Protein AF-A0A6J7UKN1-F1 (afdb_monomer_lite)

Organism: NCBI:txid449393

Radius of gyration: 38.33 Å; chains: 1; bounding box: 73×50×132 Å

Structure (mmCIF, N/CA/C/O backbone):
data_AF-A0A6J7UKN1-F1
#
_entry.id   AF-A0A6J7UKN1-F1
#
loop_
_atom_site.group_PDB
_atom_site.id
_atom_site.type_symbol
_atom_site.label_atom_id
_atom_site.label_alt_id
_atom_site.label_comp_id
_atom_site.label_asym_id
_atom_site.label_entity_id
_atom_site.label_seq_id
_atom_site.pdbx_PDB_ins_code
_atom_site.Cartn_x
_atom_site.Cartn_y
_atom_site.Cartn_z
_atom_site.occupancy
_atom_site.B_iso_or_equiv
_atom_site.auth_seq_id
_atom_site.auth_comp_id
_atom_site.auth_asym_id
_atom_site.auth_atom_id
_atom_site.pdbx_PDB_model_num
ATOM 1 N N . MET A 1 1 ? 3.710 18.727 -9.351 1.00 42.25 1 MET A N 1
ATOM 2 C CA . MET A 1 1 ? 4.208 17.517 -10.019 1.00 42.25 1 MET A CA 1
ATOM 3 C C . MET A 1 1 ? 4.865 16.634 -8.986 1.00 42.25 1 MET A C 1
ATOM 5 O O . MET A 1 1 ? 5.835 17.060 -8.367 1.00 42.25 1 MET A O 1
ATOM 9 N N . THR A 1 2 ? 4.272 15.479 -8.705 1.00 49.62 2 THR A N 1
ATOM 10 C CA . THR A 1 2 ? 4.854 14.482 -7.792 1.00 49.62 2 THR A CA 1
ATOM 11 C C . THR A 1 2 ? 5.897 13.648 -8.544 1.00 49.62 2 THR A C 1
ATOM 13 O O . THR A 1 2 ? 5.869 13.587 -9.771 1.00 49.62 2 THR A O 1
ATOM 16 N N . GLY A 1 3 ? 6.825 12.987 -7.841 1.00 55.44 3 GLY A N 1
ATOM 17 C CA . GLY A 1 3 ? 7.837 12.137 -8.492 1.00 55.44 3 GLY A CA 1
ATOM 18 C C . GLY A 1 3 ? 7.243 11.020 -9.366 1.00 55.44 3 GLY A C 1
ATOM 19 O O . GLY A 1 3 ? 7.866 10.611 -10.338 1.00 55.44 3 GLY A O 1
ATOM 20 N N . VAL A 1 4 ? 6.015 10.582 -9.067 1.00 61.62 4 VAL A N 1
ATOM 21 C CA . VAL A 1 4 ? 5.282 9.559 -9.829 1.00 61.62 4 VAL A CA 1
ATOM 22 C C . VAL A 1 4 ? 4.849 10.073 -11.204 1.00 61.62 4 VAL A C 1
ATOM 24 O O . VAL A 1 4 ? 4.982 9.352 -12.188 1.00 61.62 4 VAL A O 1
ATOM 27 N N . GLU A 1 5 ? 4.384 11.322 -11.300 1.00 58.34 5 GLU A N 1
ATOM 28 C CA . GLU A 1 5 ? 3.952 11.917 -12.575 1.00 58.34 5 GLU A CA 1
ATOM 29 C C . GLU A 1 5 ? 5.120 12.060 -13.559 1.00 58.34 5 GLU A C 1
ATOM 31 O O . GLU A 1 5 ? 4.959 11.773 -14.743 1.00 58.34 5 GLU A O 1
ATOM 36 N N . THR A 1 6 ? 6.304 12.431 -13.059 1.00 61.50 6 THR A N 1
ATOM 37 C CA . THR A 1 6 ? 7.528 12.543 -13.866 1.00 61.50 6 THR A CA 1
ATOM 38 C C . THR A 1 6 ? 7.997 11.179 -14.376 1.00 61.50 6 THR A C 1
ATOM 40 O O . THR A 1 6 ? 8.304 11.023 -15.555 1.00 61.50 6 THR A O 1
ATOM 43 N N . VAL A 1 7 ? 8.000 10.159 -13.511 1.00 60.84 7 VAL A N 1
ATOM 44 C CA . VAL A 1 7 ? 8.411 8.799 -13.894 1.00 60.84 7 VAL A CA 1
ATOM 45 C C . VAL A 1 7 ? 7.424 8.189 -14.897 1.00 60.84 7 VAL A C 1
ATOM 47 O O . VAL A 1 7 ? 7.840 7.578 -15.879 1.00 60.84 7 VAL A O 1
ATOM 50 N N . ALA A 1 8 ? 6.118 8.403 -14.716 1.00 64.38 8 ALA A N 1
ATOM 51 C CA . ALA A 1 8 ? 5.091 7.882 -15.616 1.00 64.38 8 ALA A CA 1
ATOM 52 C C . ALA A 1 8 ? 5.164 8.472 -17.038 1.00 64.38 8 ALA A C 1
ATOM 54 O O . ALA A 1 8 ? 4.882 7.762 -18.007 1.00 64.38 8 ALA A O 1
ATOM 55 N N . SER A 1 9 ? 5.532 9.751 -17.189 1.00 60.72 9 SER A N 1
ATOM 56 C CA . SER A 1 9 ? 5.758 10.338 -18.518 1.00 60.72 9 SER A CA 1
ATOM 57 C C . SER A 1 9 ? 7.004 9.775 -19.198 1.00 60.72 9 SER A C 1
ATOM 59 O O . SER A 1 9 ? 6.974 9.526 -20.402 1.00 60.72 9 SER A O 1
ATOM 61 N N . ASP A 1 10 ? 8.069 9.522 -18.434 1.00 66.81 10 ASP A N 1
ATOM 62 C CA . ASP A 1 10 ? 9.314 8.980 -18.981 1.00 66.81 10 ASP A CA 1
ATOM 63 C C . ASP A 1 10 ? 9.146 7.510 -19.421 1.00 66.81 10 ASP A C 1
ATOM 65 O O . ASP A 1 10 ? 9.680 7.122 -20.460 1.00 66.81 10 ASP A O 1
ATOM 69 N N . PHE A 1 11 ? 8.323 6.714 -18.718 1.00 59.47 11 PHE A N 1
ATOM 70 C CA . PHE A 1 11 ? 7.947 5.357 -19.150 1.00 59.47 11 PHE A CA 1
ATOM 71 C C . PHE A 1 11 ? 7.166 5.341 -20.469 1.00 59.47 11 PHE A C 1
ATOM 73 O O . PHE A 1 11 ? 7.483 4.546 -21.351 1.00 59.47 11 PHE A O 1
ATOM 80 N N . ARG A 1 12 ? 6.188 6.240 -20.650 1.00 60.72 12 ARG A N 1
ATOM 81 C CA . ARG A 1 12 ? 5.464 6.361 -21.931 1.00 60.72 12 ARG A CA 1
ATOM 82 C C . ARG A 1 12 ? 6.398 6.698 -23.094 1.00 60.72 12 ARG A C 1
ATOM 84 O O . ARG A 1 12 ? 6.247 6.156 -24.185 1.00 60.72 12 ARG A O 1
ATOM 91 N N . GLY A 1 13 ? 7.425 7.510 -22.843 1.00 59.38 13 GLY A N 1
ATOM 92 C CA . GLY A 1 13 ? 8.467 7.815 -23.827 1.00 59.38 13 GLY A CA 1
ATOM 93 C C . GLY A 1 13 ? 9.315 6.611 -24.268 1.00 59.38 13 GLY A C 1
ATOM 94 O O . GLY A 1 13 ? 9.907 6.659 -25.349 1.00 59.38 13 GLY A O 1
ATOM 95 N N . LEU A 1 14 ? 9.370 5.533 -23.476 1.00 59.09 14 LEU A N 1
ATOM 96 C CA . LEU A 1 14 ? 10.040 4.281 -23.851 1.00 59.09 14 LEU A CA 1
ATOM 97 C C . LEU A 1 14 ? 9.182 3.422 -24.796 1.00 59.09 14 LEU A C 1
ATOM 99 O O . LEU A 1 14 ? 9.743 2.759 -25.672 1.00 59.09 14 LEU A O 1
ATOM 103 N N . ASP A 1 15 ? 7.858 3.457 -24.627 1.00 58.03 15 ASP A N 1
ATOM 104 C CA . ASP A 1 15 ? 6.911 2.511 -25.235 1.00 58.03 15 ASP A CA 1
ATOM 105 C C . ASP A 1 15 ? 6.253 3.040 -26.528 1.00 58.03 15 ASP A C 1
ATOM 107 O O . ASP A 1 15 ? 5.968 2.288 -27.457 1.00 58.03 15 ASP A O 1
ATOM 111 N N . GLU A 1 16 ? 6.041 4.357 -26.637 1.00 58.16 16 GLU A N 1
ATOM 112 C CA . GLU A 1 16 ? 5.148 4.926 -27.660 1.00 58.16 16 GLU A CA 1
ATOM 113 C C . GLU A 1 16 ? 5.671 4.986 -29.117 1.00 58.16 16 GLU A C 1
ATOM 115 O O . GLU A 1 16 ? 4.836 5.073 -30.022 1.00 58.16 16 GLU A O 1
ATOM 120 N N . PRO A 1 17 ? 6.979 4.893 -29.442 1.00 61.66 17 PRO A N 1
ATOM 121 C CA . PRO A 1 17 ? 7.391 4.738 -30.837 1.00 61.66 17 PRO A CA 1
ATOM 122 C C . PRO A 1 17 ? 7.903 3.315 -31.143 1.00 61.66 17 PRO A C 1
ATOM 124 O O . PRO A 1 17 ? 8.883 2.838 -30.579 1.00 61.66 17 PRO A O 1
ATOM 127 N N . VAL A 1 18 ? 7.299 2.638 -32.123 1.00 57.47 18 VAL A N 1
ATOM 128 C CA . VAL A 1 18 ? 7.740 1.309 -32.599 1.00 57.47 18 VAL A CA 1
ATOM 129 C C . VAL A 1 18 ? 9.167 1.392 -33.173 1.00 57.47 18 VAL A C 1
ATOM 131 O O . VAL A 1 18 ? 9.467 2.352 -33.893 1.00 57.47 18 VAL A O 1
ATOM 134 N N . PRO A 1 19 ? 10.059 0.412 -32.911 1.00 59.72 19 PRO A N 1
ATOM 135 C CA . PRO A 1 19 ? 9.883 -0.813 -32.119 1.00 59.72 19 PRO A CA 1
ATOM 136 C C . PRO A 1 19 ? 10.130 -0.624 -30.611 1.00 59.72 19 PRO A C 1
ATOM 138 O O . PRO A 1 19 ? 10.841 0.297 -30.207 1.00 59.72 19 PRO A O 1
ATOM 141 N N . GLU A 1 20 ? 9.572 -1.533 -29.800 1.00 64.19 20 GLU A N 1
ATOM 142 C CA . GLU A 1 20 ? 9.805 -1.617 -28.348 1.00 64.19 20 GLU A CA 1
ATOM 143 C C . GLU A 1 20 ? 11.304 -1.702 -28.024 1.00 64.19 20 GLU A C 1
ATOM 145 O O . GLU A 1 20 ? 12.079 -2.336 -28.749 1.00 64.19 20 GLU A O 1
ATOM 150 N N . VAL A 1 21 ? 11.726 -1.117 -26.898 1.00 62.84 21 VAL A N 1
ATOM 151 C CA . VAL A 1 21 ? 13.146 -1.069 -26.500 1.00 62.84 21 VAL A CA 1
ATOM 152 C C . VAL A 1 21 ? 13.767 -2.470 -26.395 1.00 62.84 21 VAL A C 1
ATOM 154 O O . VAL A 1 21 ? 14.911 -2.663 -26.812 1.00 62.84 21 VAL A O 1
ATOM 157 N N . GLY A 1 22 ? 13.003 -3.474 -25.945 1.00 64.06 22 GLY A N 1
ATOM 158 C CA . GLY A 1 22 ? 13.455 -4.870 -25.881 1.00 64.06 22 GLY A CA 1
ATOM 159 C C . GLY A 1 22 ? 13.810 -5.476 -27.248 1.00 64.06 22 GLY A C 1
ATOM 160 O O . GLY A 1 22 ? 14.724 -6.296 -27.351 1.00 64.06 22 GLY A O 1
ATOM 161 N N . LEU A 1 23 ? 13.162 -5.022 -28.325 1.00 67.94 23 LEU A N 1
ATOM 162 C CA . LEU A 1 23 ? 13.433 -5.476 -29.693 1.00 67.94 23 LEU A CA 1
ATOM 163 C C . LEU A 1 23 ? 14.668 -4.808 -30.306 1.00 67.94 23 LEU A C 1
ATOM 165 O O . LEU A 1 23 ? 15.300 -5.394 -31.186 1.00 67.94 23 LEU A O 1
ATOM 169 N N . ILE A 1 24 ? 15.057 -3.617 -29.839 1.00 68.62 24 ILE A N 1
ATOM 170 C CA . ILE A 1 24 ? 16.206 -2.875 -30.383 1.00 68.62 24 ILE A CA 1
ATOM 171 C C . ILE A 1 24 ? 17.498 -3.676 -30.197 1.00 68.62 24 ILE A C 1
ATOM 173 O O . ILE A 1 24 ? 18.280 -3.812 -31.140 1.00 68.62 24 ILE A O 1
ATOM 177 N N . ALA A 1 25 ? 17.698 -4.264 -29.014 1.00 69.56 25 ALA A N 1
ATOM 178 C CA . ALA A 1 25 ? 18.862 -5.100 -28.731 1.00 69.56 25 ALA A CA 1
ATOM 179 C C . ALA A 1 25 ? 18.928 -6.326 -29.659 1.00 69.56 25 ALA A C 1
ATOM 181 O O . ALA A 1 25 ? 19.992 -6.644 -30.198 1.00 69.56 25 ALA A O 1
ATOM 182 N N . LEU A 1 26 ? 17.789 -6.977 -29.912 1.00 74.38 26 LEU A N 1
ATOM 183 C CA . LEU A 1 26 ? 17.710 -8.120 -30.821 1.00 74.38 26 LEU A CA 1
ATOM 184 C C . LEU A 1 26 ? 18.034 -7.708 -32.263 1.00 74.38 26 LEU A C 1
ATOM 186 O O . LEU A 1 26 ? 18.862 -8.346 -32.911 1.00 74.38 26 LEU A O 1
ATOM 190 N N . ILE A 1 27 ? 17.429 -6.621 -32.749 1.00 69.81 27 ILE A N 1
ATOM 191 C CA . ILE A 1 27 ? 17.645 -6.100 -34.106 1.00 69.81 27 ILE A CA 1
ATOM 192 C C . ILE A 1 27 ? 19.124 -5.763 -34.316 1.00 69.81 27 ILE A C 1
ATOM 194 O O . ILE A 1 27 ? 19.725 -6.204 -35.297 1.00 69.81 27 ILE A O 1
ATOM 198 N N . LEU A 1 28 ? 19.736 -5.035 -33.378 1.00 70.94 28 LEU A N 1
ATOM 199 C CA . LEU A 1 28 ? 21.156 -4.686 -33.444 1.00 70.94 28 LEU A CA 1
ATOM 200 C C . LEU A 1 28 ? 22.053 -5.928 -33.410 1.00 70.94 28 LEU A C 1
ATOM 202 O O . LEU A 1 28 ? 23.033 -5.989 -34.152 1.00 70.94 28 LEU A O 1
ATOM 206 N N . THR A 1 29 ? 21.700 -6.940 -32.615 1.00 75.31 29 THR A N 1
ATOM 207 C CA . THR A 1 29 ? 22.444 -8.207 -32.557 1.00 75.31 29 THR A CA 1
ATOM 208 C C . THR A 1 29 ? 22.381 -8.952 -33.887 1.00 75.31 29 THR A C 1
ATOM 210 O O . THR A 1 29 ? 23.415 -9.370 -34.407 1.00 75.31 29 THR A O 1
ATOM 213 N N . VAL A 1 30 ? 21.192 -9.072 -34.484 1.00 75.06 30 VAL A N 1
ATOM 214 C CA . VAL A 1 30 ? 21.003 -9.728 -35.788 1.00 75.06 30 VAL A CA 1
ATOM 215 C C . VAL A 1 30 ? 21.790 -9.001 -36.876 1.00 75.06 30 VAL A C 1
ATOM 217 O O . VAL A 1 30 ? 22.506 -9.644 -37.645 1.00 75.06 30 VAL A O 1
ATOM 220 N N . ILE A 1 31 ? 21.726 -7.666 -36.907 1.00 72.81 31 ILE A N 1
ATOM 221 C CA . ILE A 1 31 ? 22.527 -6.850 -37.828 1.00 72.81 31 ILE A CA 1
ATOM 222 C C . ILE A 1 31 ? 24.020 -7.122 -37.605 1.00 72.81 31 ILE A C 1
ATOM 224 O O . ILE A 1 31 ? 24.735 -7.408 -38.563 1.00 72.81 31 ILE A O 1
ATOM 228 N N . GLY A 1 32 ? 24.488 -7.107 -36.354 1.00 71.00 32 GLY A N 1
ATOM 229 C CA . GLY A 1 32 ? 25.879 -7.399 -36.006 1.00 71.00 32 GLY A CA 1
ATOM 230 C C . GLY A 1 32 ? 26.343 -8.777 -36.488 1.00 71.00 32 GLY A C 1
ATOM 231 O O . GLY A 1 32 ? 27.399 -8.888 -37.109 1.00 71.00 32 GLY A O 1
ATOM 232 N N . VAL A 1 33 ? 25.536 -9.821 -36.288 1.00 76.06 33 VAL A N 1
ATOM 233 C CA . VAL A 1 33 ? 25.837 -11.186 -36.754 1.00 76.06 33 VAL A CA 1
ATOM 234 C C . VAL A 1 33 ? 25.937 -11.244 -38.278 1.00 76.06 33 VAL A C 1
ATOM 236 O O . VAL A 1 33 ? 26.894 -11.814 -38.802 1.00 76.06 33 VAL A O 1
ATOM 239 N N . ILE A 1 34 ? 25.001 -10.619 -39.000 1.00 75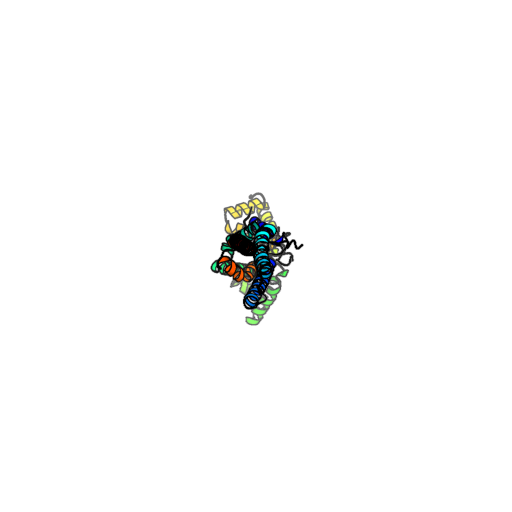.25 34 ILE A N 1
ATOM 240 C CA . ILE A 1 34 ? 25.035 -10.555 -40.471 1.00 75.25 34 ILE A CA 1
ATOM 241 C C . ILE A 1 34 ? 26.328 -9.884 -40.946 1.00 75.25 34 ILE A C 1
ATOM 243 O O . ILE A 1 34 ? 26.981 -10.379 -41.867 1.00 75.25 34 ILE A O 1
ATOM 247 N N . VAL A 1 35 ? 26.730 -8.793 -40.292 1.00 71.38 35 VAL A N 1
ATOM 248 C CA . VAL A 1 35 ? 27.962 -8.061 -40.613 1.00 71.38 35 VAL A CA 1
ATOM 249 C C . VAL A 1 35 ? 29.202 -8.921 -40.368 1.00 71.38 35 VAL A C 1
ATOM 251 O O . VAL A 1 35 ? 30.097 -8.945 -41.213 1.00 71.38 35 VAL A O 1
ATOM 254 N N . VAL A 1 36 ? 29.252 -9.670 -39.264 1.00 74.56 36 VAL A N 1
ATOM 255 C CA . VAL A 1 36 ? 30.364 -10.586 -38.962 1.00 74.56 36 VAL A CA 1
ATOM 256 C C . VAL A 1 36 ? 30.443 -11.713 -39.991 1.00 74.56 36 VAL A C 1
ATOM 258 O O . VAL A 1 36 ? 31.521 -11.968 -40.528 1.00 74.56 36 VAL A O 1
ATOM 261 N N . ILE A 1 37 ? 29.318 -12.355 -40.320 1.00 77.88 37 ILE A N 1
ATOM 262 C CA . ILE A 1 37 ? 29.262 -13.421 -41.333 1.00 77.88 37 ILE A CA 1
ATOM 263 C C . ILE A 1 37 ? 29.727 -12.888 -42.689 1.00 77.88 37 ILE A C 1
ATOM 265 O O . ILE A 1 37 ? 30.553 -13.517 -43.352 1.00 77.88 37 ILE A O 1
ATOM 269 N N . PHE A 1 38 ? 29.244 -11.709 -43.086 1.00 74.44 38 PHE A N 1
ATOM 270 C CA . PHE A 1 38 ? 29.663 -11.062 -44.322 1.00 74.44 38 PHE A CA 1
ATOM 271 C C . PHE A 1 38 ? 31.167 -10.754 -44.319 1.00 74.44 38 PHE A C 1
ATOM 273 O O . PHE A 1 38 ? 31.859 -11.061 -45.289 1.00 74.44 38 PHE A O 1
ATOM 280 N N . GLY A 1 39 ? 31.701 -10.218 -43.218 1.00 67.94 39 GLY A N 1
ATOM 281 C CA . GLY A 1 39 ? 33.131 -9.952 -43.057 1.00 67.94 39 GLY A CA 1
ATOM 282 C C . GLY A 1 39 ? 33.989 -11.215 -43.179 1.00 67.94 39 GLY A C 1
ATOM 283 O O . GLY A 1 39 ? 34.984 -11.217 -43.906 1.00 67.94 39 GLY A O 1
ATOM 284 N N . LEU A 1 40 ? 33.574 -12.312 -42.540 1.00 76.00 40 LEU A N 1
ATOM 285 C CA . LEU A 1 40 ? 34.245 -13.613 -42.633 1.00 76.00 40 LEU A CA 1
ATOM 286 C C . LEU A 1 40 ? 34.189 -14.190 -44.052 1.00 76.00 40 LEU A C 1
ATOM 288 O O . LEU A 1 40 ? 35.186 -14.722 -44.543 1.00 76.00 40 LEU A O 1
ATOM 292 N N . LEU A 1 41 ? 33.055 -14.044 -44.737 1.00 74.69 41 LEU A N 1
ATOM 293 C CA . LEU A 1 41 ? 32.883 -14.480 -46.121 1.00 74.69 41 LEU A CA 1
ATOM 294 C C . LEU A 1 41 ? 33.808 -13.696 -47.061 1.00 74.69 41 LEU A C 1
ATOM 296 O O . LEU A 1 41 ? 34.514 -14.296 -47.872 1.00 74.69 41 LEU A O 1
ATOM 300 N N . MET A 1 42 ? 33.881 -12.373 -46.904 1.00 68.75 42 MET A N 1
ATOM 301 C CA . MET A 1 42 ? 34.805 -11.530 -47.665 1.00 68.75 42 MET A CA 1
ATOM 302 C C . MET A 1 42 ? 36.265 -11.897 -47.378 1.00 68.75 42 MET A C 1
ATOM 304 O O . MET A 1 42 ? 37.052 -12.050 -48.311 1.00 68.75 42 MET A O 1
ATOM 308 N N . MET A 1 43 ? 36.622 -12.138 -46.112 1.00 66.38 43 MET A N 1
ATOM 309 C CA . MET A 1 43 ? 37.958 -12.604 -45.726 1.00 66.38 43 MET A CA 1
ATOM 310 C C . MET A 1 43 ? 38.298 -13.958 -46.366 1.00 66.38 43 MET A C 1
ATOM 312 O O . MET A 1 43 ? 39.404 -14.134 -46.872 1.00 66.38 43 MET A O 1
ATOM 316 N N . GLY A 1 44 ? 37.359 -14.904 -46.419 1.00 66.12 44 GLY A N 1
ATOM 317 C CA . GLY A 1 44 ? 37.545 -16.178 -47.118 1.00 66.12 44 GLY A CA 1
ATOM 318 C C . GLY A 1 44 ? 37.767 -15.989 -48.619 1.00 66.12 44 GLY A C 1
ATOM 319 O O . GLY A 1 44 ? 38.677 -16.585 -49.198 1.00 66.12 44 GLY A O 1
ATOM 320 N N . LEU A 1 45 ? 36.997 -15.092 -49.237 1.00 67.25 45 LEU A N 1
ATOM 321 C CA . LEU A 1 45 ? 37.129 -14.771 -50.653 1.00 67.25 45 LEU A CA 1
ATOM 322 C C . LEU A 1 45 ? 38.487 -14.122 -50.979 1.00 67.25 45 LEU A C 1
ATOM 324 O O . LEU A 1 45 ? 39.020 -14.434 -52.047 1.00 67.25 45 LEU A O 1
ATOM 328 N N . THR A 1 46 ? 39.099 -13.326 -50.077 1.00 64.81 46 THR A N 1
ATOM 329 C CA . THR A 1 46 ? 40.441 -12.714 -50.305 1.00 64.81 46 THR A CA 1
ATOM 330 C C . THR A 1 46 ? 41.521 -13.746 -50.618 1.00 64.81 46 THR A C 1
ATOM 332 O O . THR A 1 46 ? 42.496 -13.440 -51.301 1.00 64.81 46 THR A O 1
ATOM 335 N N . ARG A 1 47 ? 41.347 -14.985 -50.140 1.00 62.34 47 ARG A N 1
ATOM 336 C CA . ARG A 1 47 ? 42.291 -16.091 -50.339 1.00 62.34 47 ARG A CA 1
ATOM 337 C C . ARG A 1 47 ? 42.122 -16.801 -51.684 1.00 62.34 47 ARG A C 1
ATOM 339 O O . ARG A 1 47 ? 42.909 -17.689 -52.005 1.00 62.34 47 ARG A O 1
ATOM 346 N N . THR A 1 48 ? 41.114 -16.439 -52.475 1.00 63.38 48 THR A N 1
ATOM 347 C CA . THR A 1 48 ? 40.813 -17.069 -53.767 1.00 63.38 48 THR A CA 1
ATOM 348 C C . THR A 1 48 ? 41.246 -16.179 -54.937 1.00 63.38 48 THR A C 1
ATOM 350 O O . THR A 1 48 ? 41.187 -14.957 -54.862 1.00 63.38 48 THR A O 1
ATOM 353 N N . LYS A 1 49 ? 41.623 -16.772 -56.081 1.00 54.47 49 LYS A N 1
ATOM 354 C CA . LYS A 1 49 ? 41.974 -16.027 -57.316 1.00 54.47 49 LYS A CA 1
ATOM 355 C C . LYS A 1 49 ? 40.794 -15.258 -57.946 1.00 54.47 49 LYS A C 1
ATOM 357 O O . LYS A 1 49 ? 40.976 -14.578 -58.949 1.00 54.47 49 LYS A O 1
ATOM 362 N N . VAL A 1 50 ? 39.595 -15.374 -57.367 1.00 55.72 50 VAL A N 1
ATOM 363 C CA . VAL A 1 50 ? 38.354 -14.687 -57.771 1.00 55.72 50 VAL A CA 1
ATOM 364 C C . VAL A 1 50 ? 38.318 -13.238 -57.252 1.00 55.72 50 VAL A C 1
ATOM 366 O O . VAL A 1 50 ? 37.452 -12.450 -57.630 1.00 55.72 50 VAL A O 1
ATOM 369 N N . TYR A 1 51 ? 39.286 -12.850 -56.416 1.00 55.44 51 TYR A N 1
ATOM 370 C CA . TYR A 1 51 ? 39.381 -11.512 -55.843 1.00 55.44 51 TYR A CA 1
ATOM 371 C C . TYR A 1 51 ? 39.803 -10.455 -56.880 1.00 55.44 51 TYR A C 1
ATOM 373 O O . TYR A 1 51 ? 40.981 -10.177 -57.090 1.00 55.44 51 TYR A O 1
ATOM 381 N N . GLY A 1 52 ? 38.813 -9.867 -57.555 1.00 62.81 52 GLY A N 1
ATOM 382 C CA . GLY A 1 52 ? 38.974 -8.730 -58.467 1.00 62.81 52 GLY A CA 1
ATOM 383 C C . GLY A 1 52 ? 38.491 -7.400 -57.871 1.00 62.81 52 GLY A C 1
ATOM 384 O O . GLY A 1 52 ? 37.826 -7.364 -56.835 1.00 62.81 52 GLY A O 1
ATOM 385 N N . ALA A 1 53 ? 38.752 -6.291 -58.573 1.00 61.12 53 ALA A N 1
ATOM 386 C CA . ALA A 1 53 ? 38.350 -4.930 -58.173 1.00 61.12 53 ALA A CA 1
ATOM 387 C C . ALA A 1 53 ? 36.839 -4.776 -57.872 1.00 61.12 53 ALA A C 1
ATOM 389 O O . ALA A 1 53 ? 36.434 -3.942 -57.058 1.00 61.12 53 ALA A O 1
ATOM 390 N N . LEU A 1 54 ? 36.002 -5.610 -58.499 1.00 60.06 54 LEU A N 1
ATOM 391 C CA . LEU A 1 54 ? 34.549 -5.624 -58.318 1.00 60.06 54 LEU A CA 1
ATOM 392 C C . LEU A 1 54 ? 34.144 -6.195 -56.944 1.00 60.06 54 LEU A C 1
ATOM 394 O O . LEU A 1 54 ? 33.276 -5.631 -56.286 1.00 60.06 54 LEU A O 1
ATOM 398 N N . VAL A 1 55 ? 34.843 -7.228 -56.457 1.00 65.25 55 VAL A N 1
ATOM 399 C CA . VAL A 1 55 ? 34.642 -7.811 -55.114 1.00 65.25 55 VAL A CA 1
ATOM 400 C C . VAL A 1 55 ? 35.101 -6.835 -54.029 1.00 65.25 55 VAL A C 1
ATOM 402 O O . VAL A 1 55 ? 34.406 -6.642 -53.036 1.00 65.25 55 VAL A O 1
ATOM 405 N N . HIS A 1 56 ? 36.214 -6.133 -54.256 1.00 67.31 56 HIS A N 1
ATOM 406 C CA . HIS A 1 56 ? 36.684 -5.066 -53.369 1.00 67.31 56 HIS A CA 1
ATOM 407 C C . HIS A 1 56 ? 35.660 -3.923 -53.250 1.00 67.31 56 HIS A C 1
ATOM 409 O O . HIS A 1 56 ? 35.330 -3.487 -52.150 1.00 67.31 56 HIS A O 1
ATOM 415 N N . THR A 1 57 ? 35.115 -3.463 -54.379 1.00 66.88 57 THR A N 1
ATOM 416 C CA . THR A 1 57 ? 34.122 -2.379 -54.391 1.00 66.88 57 THR A CA 1
ATOM 417 C C . THR A 1 57 ? 32.817 -2.805 -53.710 1.00 66.88 57 THR A C 1
ATOM 419 O O . THR A 1 57 ? 32.261 -2.033 -52.933 1.00 66.88 57 THR A O 1
ATOM 422 N N . LEU A 1 58 ? 32.353 -4.040 -53.942 1.00 69.12 58 LEU A N 1
ATOM 423 C CA . LEU A 1 58 ? 31.161 -4.580 -53.282 1.00 69.12 58 LEU A CA 1
ATOM 424 C C . LEU A 1 58 ? 31.358 -4.711 -51.766 1.00 69.12 58 LEU A C 1
ATOM 426 O O . LEU A 1 58 ? 30.516 -4.232 -51.008 1.00 69.12 58 LEU A O 1
ATOM 430 N N . GLY A 1 59 ? 32.487 -5.264 -51.316 1.00 71.19 59 GLY A N 1
ATOM 431 C CA . GLY A 1 59 ? 32.795 -5.415 -49.891 1.00 71.19 59 GLY A CA 1
ATOM 432 C C . GLY A 1 59 ? 32.757 -4.093 -49.130 1.00 71.19 59 GLY A C 1
ATOM 433 O O . GLY A 1 59 ? 32.043 -3.964 -48.138 1.00 71.19 59 GLY A O 1
ATOM 434 N N . TRP A 1 60 ? 33.461 -3.078 -49.634 1.00 76.12 60 TRP A N 1
ATOM 435 C CA . TRP A 1 60 ? 33.496 -1.768 -48.983 1.00 76.12 60 TRP A CA 1
ATOM 436 C C . TRP A 1 60 ? 32.165 -1.015 -49.081 1.00 76.12 60 TRP A C 1
ATOM 438 O O . TRP A 1 60 ? 31.815 -0.294 -48.152 1.00 76.12 60 TRP A O 1
ATOM 448 N N . SER A 1 61 ? 31.376 -1.237 -50.141 1.00 73.75 61 SER A N 1
ATOM 449 C CA . SER A 1 61 ? 30.032 -0.654 -50.254 1.00 73.75 61 SER A CA 1
ATOM 450 C C . SER A 1 61 ? 29.067 -1.175 -49.190 1.00 73.75 61 SER A C 1
ATOM 452 O O . SER A 1 61 ? 28.318 -0.386 -48.619 1.00 73.75 61 SER A O 1
ATOM 454 N N . VAL A 1 62 ? 29.135 -2.470 -48.865 1.00 77.31 62 VAL A N 1
ATOM 455 C CA . VAL A 1 62 ? 28.324 -3.068 -47.797 1.00 77.31 62 VAL A CA 1
ATOM 456 C C . VAL A 1 62 ? 28.751 -2.525 -46.435 1.00 77.31 62 VAL A C 1
ATOM 458 O O . VAL A 1 62 ? 27.892 -2.155 -45.644 1.00 77.31 62 VAL A O 1
ATOM 461 N N . VAL A 1 63 ? 30.055 -2.385 -46.176 1.00 76.62 63 VAL A N 1
ATOM 462 C CA . VAL A 1 63 ? 30.562 -1.790 -44.924 1.00 76.62 63 VAL A CA 1
ATOM 463 C C . VAL A 1 63 ? 30.073 -0.348 -44.755 1.00 76.62 63 VAL A C 1
ATOM 465 O O . VAL A 1 63 ? 29.542 -0.000 -43.702 1.00 76.62 63 VAL A O 1
ATOM 468 N N . THR A 1 64 ? 30.177 0.487 -45.794 1.00 77.94 64 THR A N 1
ATOM 469 C CA . THR A 1 64 ? 29.651 1.860 -45.753 1.00 77.94 64 THR A CA 1
ATOM 470 C C . THR A 1 64 ? 28.137 1.880 -45.545 1.00 77.94 64 THR A C 1
ATOM 472 O O . THR A 1 64 ? 27.651 2.669 -44.738 1.00 77.94 64 THR A O 1
ATOM 475 N N . LEU A 1 65 ? 27.389 1.001 -46.224 1.00 79.44 65 LEU A N 1
ATOM 476 C CA . LEU A 1 65 ? 25.939 0.889 -46.062 1.00 79.44 65 LEU A CA 1
ATOM 477 C C . LEU A 1 65 ? 25.560 0.514 -44.625 1.00 79.44 65 LEU A C 1
ATOM 479 O O . LEU A 1 65 ? 24.665 1.130 -44.061 1.00 79.44 65 LEU A O 1
ATOM 483 N N . VAL A 1 66 ? 26.264 -0.437 -44.011 1.00 81.44 66 VAL A N 1
ATOM 484 C CA . VAL A 1 66 ? 26.062 -0.819 -42.605 1.00 81.44 66 VAL A CA 1
ATOM 485 C C . VAL A 1 66 ? 26.295 0.375 -41.683 1.00 81.44 66 VAL A C 1
ATOM 487 O O . VAL A 1 66 ? 25.467 0.636 -40.816 1.00 81.44 66 VAL A O 1
ATOM 490 N N . GLY A 1 67 ? 27.367 1.143 -41.895 1.00 79.69 67 GLY A N 1
ATOM 491 C CA . GLY A 1 67 ? 27.617 2.362 -41.124 1.00 79.69 67 GLY A CA 1
ATOM 492 C C . GLY A 1 67 ? 26.480 3.386 -41.247 1.00 79.69 67 GLY A C 1
ATOM 493 O O . GLY A 1 67 ? 26.048 3.940 -40.237 1.00 79.69 67 GLY A O 1
ATOM 494 N N . ILE A 1 68 ? 25.943 3.582 -42.460 1.00 85.00 68 ILE A N 1
ATOM 495 C CA . ILE A 1 68 ? 24.777 4.451 -42.714 1.00 85.00 68 ILE A CA 1
ATOM 496 C C . ILE A 1 68 ? 23.533 3.918 -42.001 1.00 85.00 68 ILE A C 1
ATOM 498 O O . ILE A 1 68 ? 22.811 4.697 -41.388 1.00 85.00 68 ILE A O 1
ATOM 502 N N . VAL A 1 69 ? 23.283 2.609 -42.054 1.00 82.44 69 VAL A N 1
ATOM 503 C CA . VAL A 1 69 ? 22.131 1.978 -41.394 1.00 82.44 69 VAL A CA 1
ATOM 504 C C . VAL A 1 69 ? 22.227 2.111 -39.876 1.00 82.44 69 VAL A C 1
ATOM 506 O O . VAL A 1 69 ? 21.230 2.438 -39.244 1.00 82.44 69 VAL A O 1
ATOM 509 N N . VAL A 1 70 ? 23.410 1.924 -39.284 1.00 83.19 70 VAL A N 1
ATOM 510 C CA . VAL A 1 70 ? 23.618 2.084 -37.836 1.00 83.19 70 VAL A CA 1
ATOM 511 C C . VAL A 1 70 ? 23.442 3.547 -37.421 1.00 83.19 70 VAL A C 1
ATOM 513 O O . VAL A 1 70 ? 22.622 3.836 -36.555 1.00 83.19 70 VAL A O 1
ATOM 516 N N . ALA A 1 71 ? 24.150 4.484 -38.062 1.00 83.25 71 ALA A N 1
ATOM 517 C CA . ALA A 1 71 ? 24.064 5.908 -37.724 1.00 83.25 71 ALA A CA 1
ATOM 518 C C . ALA A 1 71 ? 22.662 6.486 -37.990 1.00 83.25 71 ALA A C 1
ATOM 520 O O . ALA A 1 71 ? 22.112 7.209 -37.161 1.00 83.25 71 ALA A O 1
ATOM 521 N N . GLY A 1 72 ? 22.062 6.131 -39.128 1.00 83.19 72 GLY A N 1
ATOM 522 C CA . GLY A 1 72 ? 20.696 6.504 -39.480 1.00 83.19 72 GLY A CA 1
ATOM 523 C C . GLY A 1 72 ? 19.671 5.873 -38.542 1.00 83.19 72 GLY A C 1
ATOM 524 O O . GLY A 1 72 ? 18.746 6.555 -38.120 1.00 83.19 72 GLY A O 1
ATOM 525 N N . GLY A 1 73 ? 19.867 4.614 -38.144 1.00 82.19 73 GLY A N 1
ATOM 526 C CA . GLY A 1 73 ? 19.015 3.911 -37.187 1.00 82.19 73 GLY A CA 1
ATOM 527 C C . GLY A 1 73 ? 18.970 4.599 -35.824 1.00 82.19 73 GLY A C 1
ATOM 528 O O . GLY A 1 73 ? 17.886 4.780 -35.281 1.00 82.19 73 GLY A O 1
ATOM 529 N N . VAL A 1 74 ? 20.110 5.074 -35.309 1.00 82.94 74 VAL A N 1
ATOM 530 C CA . VAL A 1 74 ? 20.161 5.842 -34.047 1.00 82.94 74 VAL A CA 1
ATOM 531 C C . VAL A 1 74 ? 19.245 7.073 -34.094 1.00 82.94 74 VAL A C 1
ATOM 533 O O . VAL A 1 74 ? 18.556 7.369 -33.115 1.00 82.94 74 VAL A O 1
ATOM 536 N N . LEU A 1 75 ? 19.212 7.773 -35.232 1.00 84.00 75 LEU A N 1
ATOM 537 C CA . LEU A 1 75 ? 18.408 8.982 -35.427 1.00 84.00 75 LEU A CA 1
ATOM 538 C C . LEU A 1 75 ? 16.934 8.664 -35.708 1.00 84.00 75 LEU A C 1
ATOM 540 O O . LEU A 1 75 ? 16.057 9.242 -35.073 1.00 84.00 75 LEU A O 1
ATOM 544 N N . VAL A 1 76 ? 16.659 7.731 -36.626 1.00 82.06 76 VAL A N 1
ATOM 545 C CA . VAL A 1 76 ? 15.299 7.341 -37.042 1.00 82.06 76 VAL A CA 1
ATOM 546 C C . VAL A 1 76 ? 14.525 6.709 -35.889 1.00 82.06 76 VAL A C 1
ATOM 548 O O . VAL A 1 76 ? 13.342 6.986 -35.724 1.00 82.06 76 VAL A O 1
ATOM 551 N N . LEU A 1 77 ? 15.188 5.893 -35.065 1.00 79.69 77 LEU A N 1
ATOM 552 C CA . LEU A 1 77 ? 14.563 5.267 -33.899 1.00 79.69 77 LEU A CA 1
ATOM 553 C C . LEU A 1 77 ? 14.449 6.222 -32.700 1.00 79.69 77 LEU A C 1
ATOM 555 O O . LEU A 1 77 ? 13.818 5.871 -31.702 1.00 79.69 77 LEU A O 1
ATOM 559 N N . GLY A 1 78 ? 15.043 7.418 -32.775 1.00 81.44 78 GLY A N 1
ATOM 560 C CA . GLY A 1 78 ? 15.037 8.384 -31.679 1.00 81.44 78 GLY A CA 1
ATOM 561 C C . GLY A 1 78 ? 15.719 7.845 -30.420 1.00 81.44 78 GLY A C 1
ATOM 562 O O . GLY A 1 78 ? 15.208 8.037 -29.321 1.00 81.44 78 GLY A O 1
ATOM 563 N N . LEU A 1 79 ? 16.855 7.147 -30.553 1.00 81.38 79 LEU A N 1
ATOM 564 C CA . LEU A 1 79 ? 17.487 6.471 -29.409 1.00 81.38 79 LEU A CA 1
ATOM 565 C C . LEU A 1 79 ? 17.965 7.444 -28.323 1.00 81.38 79 LEU A C 1
ATOM 567 O O . LEU A 1 79 ? 17.963 7.080 -27.154 1.00 81.38 79 LEU A O 1
ATOM 571 N N . PHE A 1 80 ? 18.339 8.673 -28.692 1.00 82.75 80 PHE A N 1
ATOM 572 C CA . PHE A 1 80 ? 18.763 9.706 -27.739 1.00 82.75 80 PHE A CA 1
ATOM 573 C C . PHE A 1 80 ? 17.687 10.027 -26.689 1.00 82.75 80 PHE A C 1
ATOM 575 O O . PHE A 1 80 ? 17.933 9.751 -25.519 1.00 82.75 80 PHE A O 1
ATOM 582 N N . PRO A 1 81 ? 16.499 10.558 -27.051 1.00 82.56 81 PRO A N 1
ATOM 583 C CA . PRO A 1 81 ? 15.477 10.891 -26.058 1.00 82.56 81 PRO A CA 1
ATOM 584 C C . PRO A 1 81 ? 14.961 9.666 -25.293 1.00 82.56 81 PRO A C 1
ATOM 586 O O . PRO A 1 81 ? 14.639 9.789 -24.115 1.00 82.56 81 PRO A O 1
ATOM 589 N N . ARG A 1 82 ? 14.918 8.483 -25.922 1.00 80.62 82 ARG A N 1
ATOM 590 C CA . ARG A 1 82 ? 14.461 7.252 -25.258 1.00 80.62 82 ARG A CA 1
ATOM 591 C C . ARG A 1 82 ? 15.425 6.769 -24.184 1.00 80.62 82 ARG A C 1
ATOM 593 O O . ARG A 1 82 ? 15.007 6.509 -23.064 1.00 80.62 82 ARG A O 1
ATOM 600 N N . LEU A 1 83 ? 16.704 6.624 -24.525 1.00 84.88 83 LEU A N 1
ATOM 601 C CA . LEU A 1 83 ? 17.693 6.083 -23.593 1.00 84.88 83 LEU A CA 1
ATOM 602 C C . LEU A 1 83 ? 18.073 7.104 -22.511 1.00 84.88 83 LEU A C 1
ATOM 604 O O . LEU A 1 83 ? 18.319 6.707 -21.376 1.00 84.88 83 LEU A O 1
ATOM 608 N N . ASP A 1 84 ? 17.997 8.404 -22.812 1.00 85.38 84 ASP A N 1
ATOM 609 C CA . ASP A 1 84 ? 18.067 9.473 -21.807 1.00 85.38 84 ASP A CA 1
ATOM 610 C C . ASP A 1 84 ? 16.862 9.450 -20.844 1.00 85.38 84 ASP A C 1
ATOM 612 O O . ASP A 1 84 ? 17.033 9.535 -19.628 1.00 85.38 84 ASP A O 1
ATOM 616 N N . GLY A 1 85 ? 15.640 9.259 -21.359 1.00 83.81 85 GLY A N 1
ATOM 617 C CA . GLY A 1 85 ? 14.447 9.038 -20.532 1.00 83.81 85 GLY A CA 1
ATOM 618 C C . GLY A 1 85 ? 14.578 7.793 -19.648 1.00 83.81 85 GLY A C 1
ATOM 619 O O . GLY A 1 85 ? 14.334 7.854 -18.446 1.00 83.81 85 GLY A O 1
ATOM 620 N N . GLY A 1 86 ? 15.071 6.685 -20.209 1.00 84.75 86 GLY A N 1
ATOM 621 C CA . GLY A 1 86 ? 15.373 5.463 -19.460 1.00 84.75 86 GLY A CA 1
ATOM 622 C C . GLY A 1 86 ? 16.389 5.695 -18.340 1.00 84.75 86 GLY A C 1
ATOM 623 O O . GLY A 1 86 ? 16.170 5.263 -17.209 1.00 84.75 86 GLY A O 1
ATOM 624 N N . GLN A 1 87 ? 17.460 6.446 -18.606 1.00 86.31 87 GLN A N 1
ATOM 625 C CA . GLN A 1 87 ? 18.444 6.799 -17.582 1.00 86.31 87 GLN A CA 1
ATOM 626 C C . GLN A 1 87 ? 17.849 7.704 -16.493 1.00 86.31 87 GLN A C 1
ATOM 628 O O . GLN A 1 87 ? 18.181 7.543 -15.316 1.00 86.31 87 GL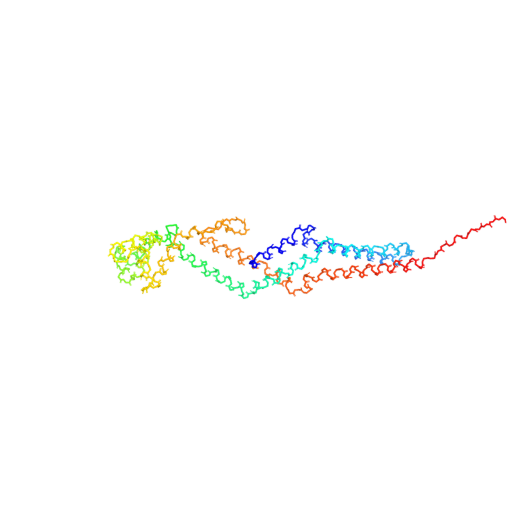N A O 1
ATOM 633 N N . ARG A 1 88 ? 16.941 8.624 -16.843 1.00 87.31 88 ARG A N 1
ATOM 634 C CA . ARG A 1 88 ? 16.203 9.445 -15.869 1.00 87.31 88 ARG A CA 1
ATOM 635 C C . ARG A 1 88 ? 15.289 8.609 -14.976 1.00 87.31 88 ARG A C 1
ATOM 637 O O . ARG A 1 88 ? 15.310 8.820 -13.764 1.00 87.31 88 ARG A O 1
ATOM 644 N N . VAL A 1 89 ? 14.578 7.626 -15.532 1.00 87.31 89 VAL A N 1
ATOM 645 C CA . VAL A 1 89 ? 13.779 6.658 -14.757 1.00 87.31 89 VAL A CA 1
ATOM 646 C C . VAL A 1 89 ? 14.666 5.869 -13.801 1.00 87.31 89 VAL A C 1
ATOM 648 O O . VAL A 1 89 ? 14.351 5.794 -12.615 1.00 87.31 89 VAL A O 1
ATOM 651 N N . ILE A 1 90 ? 15.799 5.343 -14.281 1.00 89.12 90 ILE A N 1
ATOM 652 C CA . ILE A 1 90 ? 16.760 4.620 -13.436 1.00 89.12 90 ILE A CA 1
ATOM 653 C C . ILE A 1 90 ? 17.210 5.528 -12.285 1.00 89.12 90 ILE A C 1
ATOM 655 O O . ILE A 1 90 ? 16.973 5.229 -11.119 1.00 89.12 90 ILE A O 1
ATOM 659 N N . ASN A 1 91 ? 17.747 6.707 -12.593 1.00 89.38 91 ASN A N 1
ATOM 660 C CA . ASN A 1 91 ? 18.233 7.645 -11.581 1.00 89.38 91 ASN A CA 1
ATOM 661 C C . ASN A 1 91 ? 17.141 8.062 -10.577 1.00 89.38 91 ASN A C 1
ATOM 663 O O . ASN A 1 91 ? 17.418 8.175 -9.381 1.00 89.38 91 ASN A O 1
ATOM 667 N N . GLY A 1 92 ? 15.909 8.278 -11.047 1.00 86.88 92 GLY A N 1
ATOM 668 C CA . GLY A 1 92 ? 14.764 8.645 -10.216 1.00 86.88 92 GLY A CA 1
ATOM 669 C C . GLY A 1 92 ? 14.290 7.517 -9.298 1.00 86.88 92 GLY A C 1
ATOM 670 O O . GLY A 1 92 ? 13.865 7.781 -8.173 1.00 86.88 92 GLY A O 1
ATOM 671 N N . LEU A 1 93 ? 14.404 6.264 -9.742 1.00 89.12 93 LEU A N 1
ATOM 672 C CA . LEU A 1 93 ? 14.016 5.080 -8.975 1.00 89.12 93 LEU A CA 1
ATOM 673 C C . LEU A 1 93 ? 15.114 4.576 -8.033 1.00 89.12 93 LEU A C 1
ATOM 675 O O . LEU A 1 93 ? 14.804 3.846 -7.091 1.00 89.12 93 LEU A O 1
ATOM 679 N N . ARG A 1 94 ? 16.371 5.004 -8.199 1.00 88.00 94 ARG A N 1
ATOM 680 C CA . ARG A 1 94 ? 17.501 4.592 -7.346 1.00 88.00 94 ARG A CA 1
ATOM 681 C C . ARG A 1 94 ? 17.211 4.618 -5.843 1.00 88.00 94 ARG A C 1
ATOM 683 O O . ARG A 1 94 ? 17.557 3.646 -5.170 1.00 88.00 94 ARG A O 1
ATOM 690 N N . PRO A 1 95 ? 16.552 5.650 -5.276 1.00 87.88 95 PRO A N 1
ATOM 691 C CA . PRO A 1 95 ? 16.233 5.654 -3.854 1.00 87.88 95 PRO A CA 1
ATOM 692 C C . PRO A 1 95 ? 15.290 4.519 -3.437 1.00 87.88 95 PRO A C 1
ATOM 694 O O . PRO A 1 95 ? 15.409 4.051 -2.306 1.00 87.88 95 PRO A O 1
ATOM 697 N N . ALA 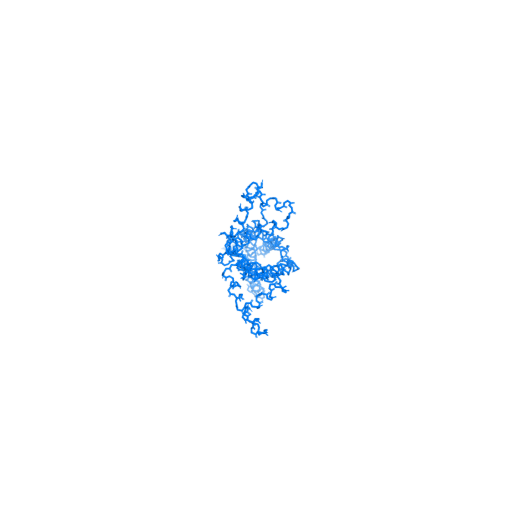A 1 96 ? 14.376 4.080 -4.309 1.00 86.25 96 ALA A N 1
ATOM 698 C CA . ALA A 1 96 ? 13.378 3.050 -4.018 1.00 86.25 96 ALA A CA 1
ATOM 699 C C . ALA A 1 96 ? 13.985 1.639 -3.918 1.00 86.25 96 ALA A C 1
ATOM 701 O O . ALA A 1 96 ? 13.513 0.837 -3.118 1.00 86.25 96 ALA A O 1
ATOM 702 N N . PHE A 1 97 ? 15.064 1.367 -4.657 1.00 89.44 97 PHE A N 1
ATOM 703 C CA . PHE A 1 97 ? 15.696 0.043 -4.757 1.00 89.44 97 PHE A CA 1
ATOM 704 C C . PHE A 1 97 ? 16.880 -0.182 -3.800 1.00 89.44 97 PHE A C 1
ATOM 706 O O . PHE A 1 97 ? 17.594 -1.178 -3.910 1.00 89.44 97 PHE A O 1
ATOM 713 N N . VAL A 1 98 ? 17.099 0.714 -2.833 1.00 89.38 98 VAL A N 1
ATOM 714 C CA . VAL A 1 98 ? 18.101 0.500 -1.776 1.00 89.38 98 VAL A CA 1
ATOM 715 C C . VAL A 1 98 ? 17.689 -0.706 -0.926 1.00 89.38 98 VAL A C 1
ATOM 717 O O . VAL A 1 98 ? 16.620 -0.680 -0.319 1.00 89.38 98 VAL A O 1
ATOM 720 N N . GLU A 1 99 ? 18.536 -1.738 -0.828 1.00 86.50 99 GLU A N 1
ATOM 721 C CA . GLU A 1 99 ? 18.203 -2.998 -0.135 1.00 86.50 99 GLU A CA 1
ATOM 722 C C . GLU A 1 99 ? 17.670 -2.779 1.288 1.00 86.50 99 GLU A C 1
ATOM 724 O O . GLU A 1 99 ? 16.637 -3.342 1.654 1.00 86.50 99 GLU A O 1
ATOM 729 N N . GLN A 1 100 ? 18.309 -1.907 2.080 1.00 89.69 100 GLN A N 1
ATOM 730 C CA . GLN A 1 100 ? 17.844 -1.601 3.438 1.00 89.69 100 GLN A CA 1
ATOM 731 C C . GLN A 1 100 ? 16.457 -0.943 3.446 1.00 89.69 100 GLN A C 1
ATOM 733 O O . GLN A 1 100 ? 15.675 -1.162 4.368 1.00 89.69 100 GLN A O 1
ATOM 738 N N . ARG A 1 101 ? 16.132 -0.145 2.422 1.00 88.38 101 ARG A N 1
ATOM 739 C CA . ARG A 1 101 ? 14.819 0.492 2.291 1.00 88.38 101 ARG A CA 1
ATOM 740 C C . ARG A 1 101 ? 13.750 -0.526 1.920 1.00 88.38 101 ARG A C 1
ATOM 742 O O . ARG A 1 101 ? 12.678 -0.482 2.510 1.00 88.38 101 ARG A O 1
ATOM 749 N N . VAL A 1 102 ? 14.038 -1.436 0.989 1.00 89.56 102 VAL A N 1
ATOM 750 C CA . VAL A 1 102 ? 13.099 -2.497 0.591 1.00 89.56 102 VAL A CA 1
ATOM 751 C C . VAL A 1 102 ? 12.803 -3.414 1.781 1.00 89.56 102 VAL A C 1
ATOM 753 O O . VAL A 1 102 ? 11.640 -3.667 2.079 1.00 89.56 102 VAL A O 1
ATOM 756 N N . ALA A 1 103 ? 13.833 -3.826 2.527 1.00 90.81 103 ALA A N 1
ATOM 757 C CA . ALA A 1 103 ? 13.654 -4.609 3.752 1.00 90.81 103 ALA A CA 1
ATOM 758 C C . ALA A 1 103 ? 12.857 -3.844 4.828 1.00 90.81 103 ALA A C 1
ATOM 760 O O . ALA A 1 103 ? 11.969 -4.405 5.466 1.00 90.81 103 ALA A O 1
ATOM 761 N N . GLY A 1 104 ? 13.131 -2.546 5.009 1.00 92.56 104 GLY A N 1
ATOM 762 C CA . GLY A 1 104 ? 12.369 -1.698 5.928 1.00 92.56 104 GLY A CA 1
ATOM 763 C C . GLY A 1 104 ? 10.902 -1.529 5.520 1.00 92.56 104 GLY A C 1
ATOM 764 O O . GLY A 1 104 ? 10.024 -1.535 6.379 1.00 92.56 104 GLY A O 1
ATOM 765 N N . MET A 1 105 ? 10.623 -1.421 4.218 1.00 92.38 105 MET A N 1
ATOM 766 C CA . MET A 1 105 ? 9.265 -1.345 3.676 1.00 92.38 105 MET A CA 1
ATOM 767 C C . MET A 1 105 ? 8.494 -2.640 3.933 1.00 92.38 105 MET A C 1
ATOM 769 O O . MET A 1 105 ? 7.374 -2.592 4.426 1.00 92.38 105 MET A O 1
ATOM 773 N N . GLU A 1 106 ? 9.114 -3.789 3.672 1.00 92.94 106 GLU A N 1
ATOM 774 C CA . GLU A 1 106 ? 8.536 -5.107 3.943 1.00 92.94 106 GLU A CA 1
ATOM 775 C C . GLU A 1 106 ? 8.201 -5.295 5.428 1.00 92.94 106 GLU A C 1
ATOM 777 O O . GLU A 1 106 ? 7.094 -5.717 5.766 1.00 92.94 106 GLU A O 1
ATOM 782 N N . ALA A 1 107 ? 9.114 -4.915 6.327 1.00 94.81 107 ALA A N 1
ATOM 783 C CA . ALA A 1 107 ? 8.868 -4.965 7.766 1.00 94.81 107 ALA A CA 1
ATOM 784 C C . ALA A 1 107 ? 7.734 -4.016 8.193 1.00 94.81 107 ALA A C 1
ATOM 786 O O . ALA A 1 107 ? 6.871 -4.394 8.987 1.00 94.81 107 ALA A O 1
ATOM 787 N N . GLY A 1 108 ? 7.708 -2.796 7.646 1.00 94.50 108 GLY A N 1
ATOM 788 C CA . GLY A 1 108 ? 6.663 -1.810 7.919 1.00 94.50 108 GLY A CA 1
ATOM 789 C C . GLY A 1 108 ? 5.281 -2.280 7.466 1.00 94.50 108 GLY A C 1
ATOM 790 O O . GLY A 1 108 ? 4.337 -2.244 8.253 1.00 94.50 108 GLY A O 1
ATOM 791 N N . VAL A 1 109 ? 5.172 -2.785 6.234 1.00 95.69 109 VAL A N 1
ATOM 792 C CA . VAL A 1 109 ? 3.923 -3.347 5.697 1.00 95.69 109 VAL A CA 1
ATOM 793 C C . VAL A 1 109 ? 3.492 -4.562 6.508 1.00 95.69 109 VAL A C 1
ATOM 795 O O . VAL A 1 109 ? 2.331 -4.636 6.884 1.00 95.69 109 VAL A O 1
ATOM 798 N N . THR A 1 110 ? 4.417 -5.449 6.886 1.00 95.06 110 THR A N 1
ATOM 799 C CA . THR A 1 110 ? 4.109 -6.598 7.755 1.00 95.06 110 THR A CA 1
ATOM 800 C C . THR A 1 110 ? 3.508 -6.155 9.091 1.00 95.06 110 THR A C 1
ATOM 802 O O . THR A 1 110 ? 2.533 -6.741 9.556 1.00 95.06 110 THR A O 1
ATOM 805 N N . MET A 1 111 ? 4.044 -5.098 9.710 1.00 96.44 111 MET A N 1
ATOM 806 C CA . MET A 1 111 ? 3.480 -4.560 10.949 1.00 96.44 111 MET A CA 1
ATOM 807 C C . MET A 1 111 ? 2.068 -4.000 10.739 1.00 96.44 111 MET A C 1
ATOM 809 O O . MET A 1 111 ? 1.182 -4.267 11.547 1.00 96.44 111 MET A O 1
ATOM 813 N N . VAL A 1 112 ? 1.835 -3.260 9.651 1.00 95.56 112 VAL A N 1
ATOM 814 C CA . VAL A 1 112 ? 0.501 -2.740 9.309 1.00 95.56 112 VAL A CA 1
ATOM 815 C C . VAL A 1 112 ? -0.483 -3.879 9.030 1.00 95.56 112 VAL A C 1
ATOM 817 O O . VAL A 1 112 ? -1.597 -3.841 9.547 1.00 95.56 112 VAL A O 1
ATOM 820 N N . SER A 1 113 ? -0.069 -4.922 8.306 1.00 95.62 113 SER A N 1
ATOM 821 C CA . SER A 1 113 ? -0.863 -6.139 8.099 1.00 95.62 113 SER A CA 1
ATOM 822 C C . SER A 1 113 ? -1.226 -6.810 9.420 1.00 95.62 113 SER A C 1
ATOM 824 O O . SER A 1 113 ? -2.371 -7.200 9.603 1.00 95.62 113 SER A O 1
ATOM 826 N N . ASN A 1 114 ? -0.299 -6.894 10.377 1.00 96.06 114 ASN A N 1
ATOM 827 C CA . ASN A 1 114 ? -0.594 -7.449 11.700 1.00 96.06 114 ASN A CA 1
ATOM 828 C C . ASN A 1 114 ? -1.579 -6.580 12.497 1.00 96.06 114 ASN A C 1
ATOM 830 O O . ASN A 1 114 ? -2.429 -7.116 13.203 1.00 96.06 114 ASN A O 1
ATOM 834 N N . ILE A 1 115 ? -1.494 -5.250 12.385 1.00 95.31 115 ILE A N 1
ATOM 835 C CA . ILE A 1 115 ? -2.467 -4.336 13.007 1.00 95.31 115 ILE A CA 1
ATOM 836 C C . ILE A 1 115 ? -3.851 -4.539 12.387 1.00 95.31 115 ILE A C 1
ATOM 838 O O . ILE A 1 115 ? -4.827 -4.653 13.123 1.00 95.31 115 ILE A O 1
ATOM 842 N N . ALA A 1 116 ? -3.936 -4.623 11.057 1.00 95.38 116 ALA A N 1
ATOM 843 C CA . ALA A 1 116 ? -5.186 -4.888 10.356 1.00 95.38 116 ALA A CA 1
ATOM 844 C C . ALA A 1 116 ? -5.763 -6.255 10.741 1.00 95.38 116 ALA A C 1
ATOM 846 O O . ALA A 1 116 ? -6.933 -6.328 11.082 1.00 95.38 116 ALA A O 1
ATOM 847 N N . ALA A 1 117 ? -4.942 -7.306 10.785 1.00 95.56 117 ALA A N 1
ATOM 848 C CA . ALA A 1 117 ? -5.358 -8.650 11.187 1.00 95.56 117 ALA A CA 1
ATOM 849 C C . ALA A 1 117 ? -5.772 -8.746 12.667 1.00 95.56 117 ALA A C 1
ATOM 851 O O . ALA A 1 117 ? -6.573 -9.601 13.024 1.00 95.56 117 ALA A O 1
ATOM 852 N N . MET A 1 118 ? -5.239 -7.881 13.536 1.00 95.50 118 MET A N 1
ATOM 853 C CA . MET A 1 118 ? -5.689 -7.763 14.928 1.00 95.50 118 MET A CA 1
ATOM 854 C C . MET A 1 118 ? -7.015 -7.005 15.033 1.00 95.50 118 MET A C 1
ATOM 856 O O . MET A 1 118 ? -7.866 -7.379 15.835 1.00 95.50 118 MET A O 1
ATOM 860 N N . ALA A 1 119 ? -7.190 -5.948 14.237 1.00 95.50 119 ALA A N 1
ATOM 861 C CA . ALA A 1 119 ? -8.398 -5.130 14.242 1.00 95.50 119 ALA A CA 1
ATOM 862 C C . ALA A 1 119 ? -9.582 -5.830 13.555 1.00 95.50 119 ALA A C 1
ATOM 864 O O . ALA A 1 119 ? -10.709 -5.736 14.026 1.00 95.50 119 ALA A O 1
ATOM 865 N N . ASP A 1 120 ? -9.330 -6.553 12.467 1.00 96.44 120 ASP A N 1
ATOM 866 C CA . ASP A 1 120 ? -10.352 -7.165 11.618 1.00 96.44 120 ASP A CA 1
ATOM 867 C C . ASP A 1 120 ? -11.384 -8.000 12.398 1.00 96.44 120 ASP A C 1
ATOM 869 O O . ASP A 1 120 ? -12.578 -7.746 12.231 1.00 96.44 120 ASP A O 1
ATOM 873 N N . PRO A 1 121 ? -10.989 -8.881 13.340 1.00 96.88 121 PRO A N 1
ATOM 874 C CA . PRO A 1 121 ? -11.945 -9.681 14.096 1.00 96.88 121 PRO A CA 1
ATOM 875 C C . PRO A 1 121 ? -12.820 -8.886 15.071 1.00 96.88 121 PRO A C 1
ATOM 877 O O . PRO A 1 121 ? -13.904 -9.344 15.430 1.00 96.88 121 PRO A O 1
ATOM 880 N N . ILE A 1 122 ? -12.344 -7.728 15.541 1.00 96.56 122 ILE A N 1
ATOM 881 C CA . ILE A 1 122 ? -12.954 -6.972 16.647 1.00 96.56 122 ILE A CA 1
ATOM 882 C C . ILE A 1 122 ? -13.765 -5.757 16.191 1.00 96.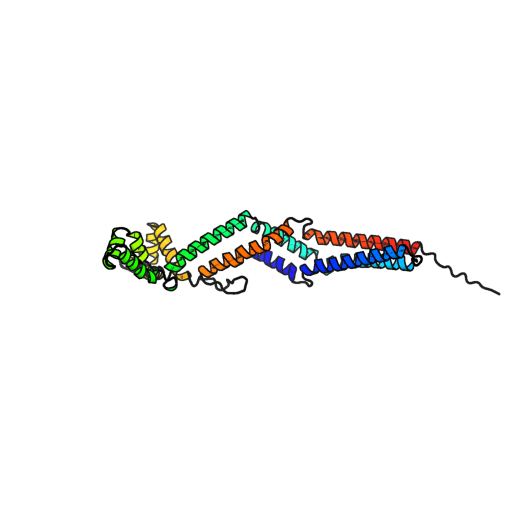56 122 ILE A C 1
ATOM 884 O O . ILE A 1 122 ? -14.521 -5.200 16.987 1.00 96.56 122 ILE A O 1
ATOM 888 N N . ILE A 1 123 ? -13.602 -5.323 14.940 1.00 96.44 123 ILE A N 1
ATOM 889 C CA . ILE A 1 123 ? -14.223 -4.095 14.439 1.00 96.44 123 ILE A CA 1
ATOM 890 C C . ILE A 1 123 ? -15.735 -4.229 14.294 1.00 96.44 123 ILE A C 1
ATOM 892 O O . ILE A 1 123 ? -16.448 -3.350 14.762 1.00 96.44 123 ILE A O 1
ATOM 896 N N . ASP A 1 124 ? -16.212 -5.298 13.664 1.00 95.56 124 ASP A N 1
ATOM 897 C CA . ASP A 1 124 ? -17.620 -5.481 13.317 1.00 95.56 124 ASP A CA 1
ATOM 898 C C . ASP A 1 124 ? -18.065 -6.939 13.489 1.00 95.56 124 ASP A C 1
ATOM 900 O O . ASP A 1 124 ? -17.286 -7.839 13.813 1.00 95.56 124 ASP A O 1
ATOM 904 N N . VAL A 1 125 ? -19.354 -7.188 13.258 1.00 93.94 125 VAL A N 1
ATOM 905 C CA . VAL A 1 125 ? -19.923 -8.545 13.291 1.00 93.94 125 VAL A CA 1
ATOM 906 C C . VAL A 1 125 ? -19.333 -9.475 12.227 1.00 93.94 125 VAL A C 1
ATOM 908 O O . VAL A 1 125 ? -19.352 -10.689 12.420 1.00 93.94 125 VAL A O 1
ATOM 911 N N . GLN A 1 126 ? -18.815 -8.936 11.116 1.00 93.94 126 GLN A N 1
ATOM 912 C CA . GLN A 1 126 ? -18.193 -9.740 10.059 1.00 93.94 126 GLN A CA 1
ATOM 913 C C . GLN A 1 126 ? -16.839 -10.297 10.508 1.00 93.94 126 GLN A C 1
ATOM 915 O O . GLN A 1 126 ? -16.493 -11.413 10.128 1.00 93.94 126 GLN A O 1
ATOM 920 N N . GLY A 1 127 ? -16.115 -9.558 11.355 1.00 93.12 127 GLY A N 1
ATOM 921 C CA . GLY A 1 127 ? -14.869 -9.994 11.984 1.00 93.12 127 GLY A CA 1
ATOM 922 C C . GLY A 1 127 ? -15.027 -11.195 12.922 1.00 93.12 127 GLY A C 1
ATOM 923 O O . GLY A 1 127 ? -14.104 -11.989 13.089 1.00 93.12 127 GLY A O 1
ATOM 924 N N . GLY A 1 128 ? -16.212 -11.373 13.507 1.00 94.62 128 GLY A N 1
ATOM 925 C CA . GLY A 1 128 ? -16.614 -12.611 14.177 1.00 94.62 128 GLY A CA 1
ATOM 926 C C . GLY A 1 128 ? -16.202 -12.767 15.645 1.00 94.62 128 GLY A C 1
ATOM 927 O O . GLY A 1 128 ? -16.818 -13.583 16.331 1.00 94.62 128 GLY A O 1
ATOM 928 N N . ALA A 1 129 ? -15.268 -11.972 16.187 1.00 95.88 129 ALA A N 1
ATOM 929 C CA . ALA A 1 129 ? -14.809 -12.150 17.574 1.00 95.88 129 ALA A CA 1
ATOM 930 C C . ALA A 1 129 ? -15.934 -11.967 18.609 1.00 95.88 129 ALA A C 1
ATOM 932 O O . ALA A 1 129 ? -15.968 -12.663 19.625 1.00 95.88 129 ALA A O 1
ATOM 933 N N . SER A 1 130 ? -16.899 -11.080 18.341 1.00 95.19 130 SER A N 1
ATOM 934 C CA . SER A 1 130 ? -18.080 -10.895 19.198 1.00 95.19 130 SER A CA 1
ATOM 935 C C . SER A 1 130 ? -18.936 -12.166 19.304 1.00 95.19 130 SER A C 1
ATOM 937 O O . SER A 1 130 ? -19.466 -12.470 20.374 1.00 95.19 130 SER A O 1
ATOM 939 N N . GLY A 1 131 ? -19.015 -12.962 18.232 1.00 94.50 131 GLY A N 1
ATOM 940 C CA . GLY A 1 131 ? -19.710 -14.252 18.216 1.00 94.50 131 GLY A CA 1
ATOM 941 C C . GLY A 1 131 ? -18.994 -15.351 19.010 1.00 94.50 131 GLY A C 1
ATOM 942 O O . GLY A 1 131 ? -19.628 -16.316 19.438 1.00 94.50 131 GLY A O 1
ATOM 943 N N . GLU A 1 132 ? -17.691 -15.203 19.257 1.00 95.56 132 GLU A N 1
ATOM 944 C CA . GLU A 1 132 ? -16.864 -16.200 19.947 1.00 95.56 132 GLU A CA 1
ATOM 945 C C . GLU A 1 132 ? -16.805 -16.002 21.472 1.00 95.56 132 GLU A C 1
ATOM 947 O O . GLU A 1 132 ? -16.422 -16.926 22.195 1.00 95.56 132 GLU A O 1
ATOM 952 N N . VAL A 1 133 ? -17.249 -14.852 21.999 1.00 92.69 133 VAL A N 1
ATOM 953 C CA . VAL A 1 133 ? -17.205 -14.542 23.445 1.00 92.69 133 VAL A CA 1
ATOM 954 C C . VAL A 1 133 ? -17.932 -15.604 24.276 1.00 92.69 133 VAL A C 1
ATOM 956 O O . VAL A 1 133 ? -17.414 -16.070 25.292 1.00 92.69 133 VAL A O 1
ATOM 959 N N . GLY A 1 134 ? -19.107 -16.059 23.831 1.00 91.75 134 GLY A N 1
ATOM 960 C CA . GLY A 1 134 ? -19.853 -17.116 24.523 1.00 91.75 134 GLY A CA 1
ATOM 961 C C . GLY A 1 134 ? -19.117 -18.462 24.537 1.00 91.75 134 GLY A C 1
ATOM 962 O O . GLY A 1 134 ? -19.130 -19.170 25.545 1.00 91.75 134 GLY A O 1
ATOM 963 N N . ALA A 1 135 ? -18.427 -18.807 23.447 1.00 94.44 135 ALA A N 1
ATOM 964 C CA . ALA A 1 135 ? -17.614 -20.018 23.373 1.00 94.44 135 ALA A CA 1
ATOM 965 C C . ALA A 1 135 ? -16.401 -19.939 24.312 1.00 94.44 135 ALA A C 1
ATOM 967 O O . ALA A 1 135 ? -16.099 -20.918 24.994 1.00 94.44 135 ALA A O 1
ATOM 968 N N . LEU A 1 136 ? -15.764 -18.768 24.416 1.00 93.06 136 LEU A N 1
ATOM 969 C CA . LEU A 1 136 ? -14.692 -18.519 25.379 1.00 93.06 136 LEU A CA 1
ATOM 970 C C . LEU A 1 136 ? -15.178 -18.698 26.825 1.00 93.06 136 LEU A C 1
ATOM 972 O O . LEU A 1 136 ? -14.530 -19.396 27.605 1.00 93.06 136 LEU A O 1
ATOM 976 N N . VAL A 1 137 ? -16.333 -18.127 27.182 1.00 92.38 137 VAL A N 1
ATOM 977 C CA . VAL A 1 137 ? -16.919 -18.297 28.524 1.00 92.38 137 VAL A CA 1
ATOM 978 C C . VAL A 1 137 ? -17.194 -19.775 28.811 1.00 92.38 137 VAL A C 1
ATOM 980 O O . VAL A 1 137 ? -16.840 -20.266 29.883 1.00 92.38 137 VAL A O 1
ATOM 983 N N . ASN A 1 138 ? -17.752 -20.512 27.847 1.00 93.62 138 ASN A N 1
ATOM 984 C CA . ASN A 1 138 ? -18.002 -21.948 27.990 1.00 93.62 138 ASN A CA 1
ATOM 985 C C . ASN A 1 138 ? -16.708 -22.766 28.125 1.00 93.62 138 ASN A C 1
ATOM 987 O O . ASN A 1 138 ? -16.663 -23.722 28.901 1.00 93.62 138 ASN A O 1
ATOM 991 N N . LEU A 1 139 ? -15.646 -22.386 27.410 1.00 94.44 139 LEU A N 1
ATOM 992 C CA . LEU A 1 139 ? -14.333 -23.020 27.519 1.00 94.44 139 LEU A CA 1
ATOM 993 C C . LEU A 1 139 ? -13.748 -22.840 28.927 1.00 94.44 139 LEU A C 1
ATOM 995 O O . LEU A 1 139 ? -13.292 -23.808 29.537 1.00 94.44 139 LEU A O 1
ATOM 999 N N . VAL A 1 140 ? -13.802 -21.620 29.469 1.00 92.81 140 VAL A N 1
ATOM 1000 C CA . VAL A 1 140 ? -13.325 -21.323 30.829 1.00 92.81 140 VAL A CA 1
ATOM 1001 C C . VAL A 1 140 ? -14.199 -22.011 31.879 1.00 92.81 140 VAL A C 1
ATOM 1003 O O . VAL A 1 140 ? -13.664 -22.561 32.842 1.00 92.81 140 VAL A O 1
ATOM 1006 N N . ALA A 1 141 ? -15.519 -22.057 31.683 1.00 94.75 141 ALA A N 1
ATOM 1007 C CA . ALA A 1 141 ? -16.442 -22.796 32.546 1.00 94.75 141 ALA A CA 1
ATOM 1008 C C . ALA A 1 141 ? -16.063 -24.283 32.620 1.00 94.75 141 ALA A C 1
ATOM 1010 O O . ALA A 1 141 ? -15.906 -24.834 33.708 1.00 94.75 141 ALA A O 1
ATOM 1011 N N . GLY A 1 142 ? -15.804 -24.915 31.470 1.00 94.06 142 GLY A N 1
ATOM 1012 C CA . GLY A 1 142 ? -15.348 -26.305 31.407 1.00 94.06 142 GLY A CA 1
ATOM 1013 C C . GLY A 1 142 ? -13.995 -26.538 32.089 1.00 94.06 142 GLY A C 1
ATOM 1014 O O . GLY A 1 142 ? -13.815 -27.555 32.755 1.00 94.06 142 GLY A O 1
ATOM 1015 N N . ALA A 1 143 ? -13.057 -25.595 31.965 1.00 94.00 143 ALA A N 1
ATOM 1016 C CA . ALA A 1 143 ? -11.727 -25.704 32.567 1.00 94.00 143 ALA A CA 1
ATOM 1017 C C . ALA A 1 143 ? -11.715 -25.463 34.088 1.00 94.00 143 ALA A C 1
ATOM 1019 O O . ALA A 1 143 ? -10.892 -26.034 34.800 1.00 94.00 143 ALA A O 1
ATOM 1020 N N . THR A 1 144 ? -12.607 -24.607 34.586 1.00 92.94 144 THR A N 1
ATOM 1021 C CA . THR A 1 144 ? -12.655 -24.200 36.002 1.00 92.94 144 THR A CA 1
ATOM 1022 C C . THR A 1 144 ? -13.680 -24.979 36.821 1.00 92.94 144 THR A C 1
ATOM 1024 O O . THR A 1 144 ? -13.592 -24.997 38.046 1.00 92.94 144 THR A O 1
ATOM 1027 N N . GLY A 1 145 ? -14.658 -25.612 36.167 1.00 92.50 145 GLY A N 1
ATOM 1028 C CA . GLY A 1 145 ? -15.818 -26.216 36.822 1.00 92.50 145 GLY A CA 1
ATOM 1029 C C . GLY A 1 145 ? -16.837 -25.195 37.342 1.00 92.50 145 GLY A C 1
ATOM 1030 O O . GLY A 1 145 ? -17.810 -25.592 37.982 1.00 92.50 145 GLY A O 1
ATOM 1031 N N . LEU A 1 146 ? -16.631 -23.898 37.082 1.00 93.06 146 LEU A N 1
ATOM 1032 C CA . LEU A 1 146 ? -17.587 -22.843 37.411 1.00 93.06 146 LEU A CA 1
ATOM 1033 C C . LEU A 1 146 ? -18.715 -22.804 36.371 1.00 93.06 146 LEU A C 1
ATOM 1035 O O . LEU A 1 146 ? -18.464 -23.037 35.186 1.00 93.06 146 LEU A O 1
ATOM 1039 N N . PRO A 1 147 ? -19.955 -22.467 36.762 1.00 92.75 147 PRO A N 1
ATOM 1040 C CA . PRO A 1 147 ? -21.006 -22.203 35.791 1.00 92.75 147 PRO A CA 1
ATOM 1041 C C . PRO A 1 147 ? -20.696 -20.915 34.995 1.00 92.75 147 PRO A C 1
ATOM 1043 O O . PRO A 1 147 ? -20.051 -20.006 35.521 1.00 92.75 147 PRO A O 1
ATOM 1046 N N . PRO A 1 148 ? -21.184 -20.782 33.747 1.00 88.50 148 PRO A N 1
ATOM 1047 C CA . PRO A 1 148 ? -20.860 -19.650 32.868 1.00 88.50 148 PRO A CA 1
ATOM 1048 C C . PRO A 1 148 ? -21.103 -18.254 33.466 1.00 88.50 148 PRO A C 1
ATOM 1050 O O . PRO A 1 148 ? -20.312 -17.341 33.239 1.00 88.50 148 PRO A O 1
ATOM 1053 N N . ALA A 1 149 ? -22.173 -18.081 34.249 1.00 86.94 149 ALA A N 1
ATOM 1054 C CA . ALA A 1 149 ? -22.475 -16.805 34.902 1.00 86.94 149 ALA A CA 1
ATOM 1055 C C . ALA A 1 149 ? -21.416 -16.429 35.955 1.00 86.94 149 ALA A C 1
ATOM 1057 O O . ALA A 1 149 ? -20.980 -15.280 36.014 1.00 86.94 149 ALA A O 1
ATOM 1058 N N . ASP A 1 150 ? -20.947 -17.412 36.727 1.00 92.62 150 ASP A N 1
ATOM 1059 C CA . ASP A 1 150 ? -19.922 -17.206 37.752 1.00 92.62 150 ASP A CA 1
ATOM 1060 C C . ASP A 1 150 ? -18.544 -16.993 37.122 1.00 92.62 150 ASP A C 1
ATOM 1062 O O . ASP A 1 150 ? -17.738 -16.234 37.655 1.00 92.62 150 ASP A O 1
ATOM 1066 N N . VAL A 1 151 ? -18.278 -17.610 35.962 1.00 90.88 151 VAL A N 1
ATOM 1067 C CA . VAL A 1 151 ? -17.082 -17.309 35.163 1.00 90.88 151 VAL A CA 1
ATOM 1068 C C . VAL A 1 151 ? -17.065 -15.836 34.798 1.00 90.88 151 VAL A C 1
ATOM 1070 O O . VAL A 1 151 ? -16.063 -15.171 35.035 1.00 90.88 151 VAL A O 1
ATOM 1073 N N . LEU A 1 152 ? -18.162 -15.308 34.255 1.00 88.06 152 LEU A N 1
ATOM 1074 C CA . LEU A 1 152 ? -18.201 -13.918 33.818 1.00 88.06 152 LEU A CA 1
ATOM 1075 C C . LEU A 1 152 ? -18.012 -12.948 34.995 1.00 88.06 152 LEU A C 1
ATOM 1077 O O . LEU A 1 152 ? -17.181 -12.047 34.905 1.00 88.06 152 LEU A O 1
ATOM 1081 N N . ALA A 1 153 ? -18.679 -13.199 36.125 1.00 91.31 153 ALA A N 1
ATOM 1082 C CA . ALA A 1 153 ? -18.490 -12.427 37.355 1.00 91.31 153 ALA A CA 1
ATOM 1083 C C . ALA A 1 153 ? -17.045 -12.513 37.890 1.00 91.31 153 ALA A C 1
ATOM 1085 O O . ALA A 1 153 ? -16.483 -11.529 38.380 1.00 91.31 153 ALA A O 1
ATOM 1086 N N . ALA A 1 154 ? -16.408 -13.682 37.769 1.00 92.25 154 ALA A N 1
ATOM 1087 C CA . ALA A 1 154 ? -15.010 -13.861 38.134 1.00 92.25 154 ALA A CA 1
ATOM 1088 C C . ALA A 1 154 ? -14.058 -13.123 37.177 1.00 92.25 154 ALA A C 1
ATOM 1090 O O . ALA A 1 154 ? -13.066 -12.563 37.649 1.00 92.25 154 ALA A O 1
ATOM 1091 N N . VAL A 1 155 ? -14.340 -13.083 35.867 1.00 91.94 155 VAL A N 1
ATOM 1092 C CA . VAL A 1 155 ? -13.561 -12.292 34.898 1.00 91.94 155 VAL A CA 1
ATOM 1093 C C . VAL A 1 155 ? -13.733 -10.800 35.172 1.00 91.94 155 VAL A C 1
ATOM 1095 O O . VAL A 1 155 ? -12.736 -10.091 35.201 1.00 91.94 155 VAL A O 1
ATOM 1098 N N . GLU A 1 156 ? -14.945 -10.323 35.454 1.00 94.44 156 GLU A N 1
ATOM 1099 C CA . GLU A 1 156 ? -15.190 -8.929 35.846 1.00 94.44 156 GLU A CA 1
ATOM 1100 C C . GLU A 1 156 ? -14.402 -8.545 37.107 1.00 94.44 156 GLU A C 1
ATOM 1102 O O . GLU A 1 156 ? -13.716 -7.525 37.130 1.00 94.44 156 GLU A O 1
ATOM 1107 N N . THR A 1 157 ? -14.427 -9.398 38.134 1.00 95.75 157 THR A N 1
ATOM 1108 C CA . THR A 1 157 ? -13.767 -9.123 39.420 1.00 95.75 157 THR A CA 1
ATOM 1109 C C . THR A 1 157 ? -12.240 -9.163 39.320 1.00 95.75 157 THR A C 1
ATOM 1111 O O . THR A 1 157 ? -11.556 -8.313 39.888 1.00 95.75 157 THR A O 1
ATOM 1114 N N . ASN A 1 158 ? -11.685 -10.164 38.629 1.00 95.19 158 ASN A N 1
ATOM 1115 C CA . ASN A 1 158 ? -10.241 -10.426 38.636 1.00 95.19 158 ASN A CA 1
ATOM 1116 C C . ASN A 1 158 ? -9.510 -9.861 37.408 1.00 95.19 158 ASN A C 1
ATOM 1118 O O . ASN A 1 158 ? -8.311 -9.599 37.473 1.00 95.19 158 ASN A O 1
ATOM 1122 N N . PHE A 1 159 ? -10.216 -9.668 36.292 1.00 95.25 159 PHE A N 1
ATOM 1123 C CA . PHE A 1 159 ? -9.675 -9.210 35.010 1.00 95.25 159 PHE A CA 1
ATOM 1124 C C . PHE A 1 159 ? -10.581 -8.135 34.370 1.00 95.25 159 PHE A C 1
ATOM 1126 O O . PHE A 1 159 ? -10.990 -8.285 33.213 1.00 95.25 159 PHE A O 1
ATOM 1133 N N . PRO A 1 160 ? -10.875 -7.021 35.071 1.00 95.12 160 PRO A N 1
ATOM 1134 C CA . PRO A 1 160 ? -11.890 -6.049 34.651 1.00 95.12 160 PRO A CA 1
ATOM 1135 C C . PRO A 1 160 ? -11.635 -5.466 33.255 1.00 95.12 160 PRO A C 1
ATOM 1137 O O . PRO A 1 160 ? -12.562 -5.267 32.478 1.00 95.12 160 PRO A O 1
ATOM 1140 N N . HIS A 1 161 ? -10.373 -5.247 32.873 1.00 95.50 161 HIS A N 1
ATOM 1141 C CA . HIS A 1 161 ? -10.046 -4.749 31.533 1.00 95.50 161 HIS A CA 1
ATOM 1142 C C . HIS A 1 161 ? -10.350 -5.757 30.423 1.00 95.50 161 HIS A C 1
ATOM 1144 O O . HIS A 1 161 ? -10.801 -5.362 29.353 1.00 95.50 161 HIS A O 1
ATOM 1150 N N . VAL A 1 162 ? -10.129 -7.050 30.674 1.00 93.19 162 VAL A N 1
ATOM 1151 C CA . VAL A 1 162 ? -10.471 -8.108 29.715 1.00 93.19 162 VAL A CA 1
ATOM 1152 C C . VAL A 1 162 ? -11.984 -8.236 29.621 1.00 93.19 162 VAL A C 1
ATOM 1154 O O . VAL A 1 162 ? -12.515 -8.301 28.520 1.00 93.19 162 VAL A O 1
ATOM 1157 N N . TYR A 1 163 ? -12.683 -8.194 30.757 1.00 93.94 163 TYR A N 1
ATOM 1158 C CA . TYR A 1 163 ? -14.142 -8.196 30.785 1.00 93.94 163 TYR A CA 1
ATOM 1159 C C . TYR A 1 163 ? -14.736 -7.057 29.946 1.00 93.94 163 TYR A C 1
ATOM 1161 O O . TYR A 1 163 ? -15.527 -7.308 29.041 1.00 93.94 163 TYR A O 1
ATOM 1169 N N . HIS A 1 164 ? -14.301 -5.815 30.180 1.00 94.31 164 HIS A N 1
ATOM 1170 C CA . HIS A 1 164 ? -14.788 -4.667 29.416 1.00 94.31 164 HIS A CA 1
ATOM 1171 C C . HIS A 1 164 ? -14.381 -4.712 27.943 1.00 94.31 164 HIS A C 1
ATOM 1173 O O . HIS A 1 164 ? -15.152 -4.264 27.103 1.00 94.31 164 HIS A O 1
ATOM 1179 N N . LEU A 1 165 ? -13.216 -5.278 27.611 1.00 93.62 165 LEU A N 1
ATOM 1180 C CA . LEU A 1 165 ? -12.836 -5.497 26.217 1.00 93.62 165 LEU A CA 1
ATOM 1181 C C . LEU A 1 165 ? -13.786 -6.483 25.531 1.00 93.62 165 LEU A C 1
ATOM 1183 O O . LEU A 1 165 ? -14.234 -6.199 24.430 1.00 93.62 165 LEU A O 1
ATOM 1187 N N . LEU A 1 166 ? -14.121 -7.605 26.178 1.00 92.88 166 LEU A N 1
ATOM 1188 C CA . LEU A 1 166 ? -15.054 -8.598 25.634 1.00 92.88 166 LEU A CA 1
ATOM 1189 C C . LEU A 1 166 ? -16.471 -8.031 25.480 1.00 92.88 166 LEU A C 1
ATOM 1191 O O . LEU A 1 166 ? -17.138 -8.334 24.496 1.00 92.88 166 LEU A O 1
ATOM 1195 N N . LEU A 1 167 ? -16.914 -7.192 26.423 1.00 92.00 167 LEU A N 1
ATOM 1196 C CA . LEU A 1 167 ? -18.196 -6.485 26.334 1.00 92.00 167 LEU A CA 1
ATOM 1197 C C . LEU A 1 167 ? -18.221 -5.408 25.247 1.00 92.00 167 LEU A C 1
ATOM 1199 O O . LEU A 1 167 ? -19.281 -5.122 24.705 1.00 92.00 167 LEU A O 1
ATOM 1203 N N . ALA A 1 168 ? -17.073 -4.804 24.943 1.00 94.44 168 ALA A N 1
ATOM 1204 C CA . ALA A 1 168 ? -16.956 -3.776 23.916 1.00 94.44 168 ALA A CA 1
ATOM 1205 C C . ALA A 1 168 ? -16.992 -4.343 22.487 1.00 94.44 168 ALA A C 1
ATOM 1207 O O . ALA A 1 168 ? -16.937 -3.568 21.536 1.00 94.44 168 ALA A O 1
ATOM 1208 N N . LEU A 1 169 ? -17.040 -5.668 22.310 1.00 95.25 169 LEU A N 1
ATOM 1209 C CA . LEU A 1 169 ? -17.101 -6.279 20.987 1.00 95.25 169 LEU A CA 1
ATOM 1210 C C . LEU A 1 169 ? -18.551 -6.406 20.493 1.00 95.25 169 LEU A C 1
ATOM 1212 O O . LEU A 1 169 ? -19.396 -6.929 21.222 1.00 95.25 169 LEU A O 1
ATOM 1216 N N . PRO A 1 170 ? -18.830 -6.061 19.224 1.00 96.75 170 PRO A N 1
ATOM 1217 C CA . PRO A 1 170 ? -17.918 -5.453 18.248 1.00 96.75 170 PRO A CA 1
ATOM 1218 C C . PRO A 1 170 ? -17.751 -3.932 18.450 1.00 96.75 170 PRO A C 1
ATOM 1220 O O . PRO A 1 170 ? -18.633 -3.253 18.979 1.00 96.75 170 PRO A O 1
ATOM 1223 N N . LEU A 1 171 ? -16.613 -3.382 18.017 1.00 96.75 171 LEU A N 1
ATOM 1224 C CA . LEU A 1 171 ? -16.277 -1.970 18.245 1.00 96.75 171 LEU A CA 1
ATOM 1225 C C . LEU A 1 171 ? -17.151 -0.981 17.451 1.00 96.75 171 LEU A C 1
ATOM 1227 O O . LEU A 1 171 ? -17.278 0.180 17.852 1.00 96.75 171 LEU A O 1
ATOM 1231 N N . ASP A 1 172 ? -17.745 -1.397 16.333 1.00 96.38 172 ASP A N 1
ATOM 1232 C CA . ASP A 1 172 ? -18.702 -0.602 15.559 1.00 96.38 172 ASP A CA 1
ATOM 1233 C C . ASP A 1 172 ? -19.989 -0.321 16.351 1.00 96.38 172 ASP A C 1
ATOM 1235 O O . ASP A 1 172 ? -20.504 0.796 16.298 1.00 96.38 172 ASP A O 1
ATOM 1239 N N . ALA A 1 173 ? -20.447 -1.273 17.169 1.00 95.75 173 ALA A N 1
ATOM 1240 C CA . ALA A 1 173 ? -21.570 -1.084 18.081 1.00 95.75 173 ALA A CA 1
ATOM 1241 C C . ALA A 1 173 ? -21.249 -0.026 19.147 1.00 95.75 173 ALA A C 1
ATOM 1243 O O . ALA A 1 173 ? -22.029 0.904 19.342 1.00 95.75 173 ALA A O 1
ATOM 1244 N N . VAL A 1 174 ? -20.059 -0.094 19.757 1.00 95.50 174 VAL A N 1
ATOM 1245 C CA . VAL A 1 174 ? -19.582 0.944 20.693 1.00 95.50 174 VAL A CA 1
ATOM 1246 C C . VAL A 1 174 ? -19.516 2.305 20.001 1.00 95.50 174 VAL A C 1
ATOM 1248 O O . VAL A 1 174 ? -19.937 3.321 20.550 1.00 95.50 174 VAL A O 1
ATOM 1251 N N . SER A 1 175 ? -19.021 2.334 18.766 1.00 96.00 175 SER A N 1
ATOM 1252 C CA . SER A 1 175 ? -18.898 3.561 17.977 1.00 96.00 175 SER A CA 1
ATOM 1253 C C . SER A 1 175 ? -20.255 4.184 17.648 1.00 96.00 175 SER A C 1
ATOM 1255 O O . SER A 1 175 ? -20.386 5.407 17.673 1.00 96.00 175 SER A O 1
ATOM 1257 N N . ALA A 1 176 ? -21.277 3.364 17.400 1.00 96.25 176 ALA A N 1
ATOM 1258 C CA . ALA A 1 176 ? -22.638 3.821 17.143 1.00 96.25 176 ALA A CA 1
ATOM 1259 C C . ALA A 1 176 ? -23.295 4.486 18.370 1.00 96.25 176 ALA A C 1
ATOM 1261 O O . ALA A 1 176 ? -24.157 5.352 18.205 1.00 96.25 176 ALA A O 1
ATOM 1262 N N . GLU A 1 177 ? -22.876 4.136 19.590 1.00 96.62 177 GLU A N 1
ATOM 1263 C CA . GLU A 1 177 ? -23.395 4.724 20.834 1.00 96.62 177 GLU A CA 1
ATOM 1264 C C . GLU A 1 177 ? -22.761 6.082 21.175 1.00 96.62 177 GLU A C 1
ATOM 1266 O O . GLU A 1 177 ? -23.398 6.921 21.819 1.00 96.62 177 GLU A O 1
ATOM 1271 N N . ILE A 1 178 ? -21.529 6.340 20.718 1.00 96.00 178 ILE A N 1
ATOM 1272 C CA . ILE A 1 178 ? -20.767 7.555 21.053 1.00 96.00 178 ILE A CA 1
ATOM 1273 C C . ILE A 1 178 ? -21.530 8.847 20.712 1.00 96.00 178 ILE A C 1
ATOM 1275 O O . ILE A 1 178 ? -21.611 9.711 21.587 1.00 96.00 178 ILE A O 1
ATOM 1279 N N . PRO A 1 179 ? -22.128 9.029 19.515 1.00 94.88 179 PRO A N 1
ATOM 1280 C CA . PRO A 1 179 ? -22.909 10.232 19.226 1.00 94.88 179 PRO A CA 1
ATOM 1281 C C . PRO A 1 179 ? -24.074 10.439 20.201 1.00 94.88 179 PRO A C 1
ATOM 1283 O O . PRO A 1 179 ? -24.335 11.564 20.624 1.00 94.88 179 PRO A O 1
ATOM 1286 N N . GLY A 1 180 ? -24.749 9.354 20.596 1.00 96.25 180 GLY A N 1
ATOM 1287 C CA . GLY A 1 180 ? -25.819 9.390 21.593 1.00 96.25 180 GLY A CA 1
ATOM 1288 C C . GLY A 1 180 ? -25.308 9.814 22.969 1.00 96.25 180 GLY A C 1
ATOM 1289 O O . GLY A 1 180 ? -25.906 10.681 23.601 1.00 96.25 180 GLY A O 1
ATOM 1290 N N . LEU A 1 181 ? -24.163 9.275 23.399 1.00 94.94 181 LEU A N 1
ATOM 1291 C CA . LEU A 1 181 ? -23.502 9.667 24.644 1.00 94.94 181 LEU A CA 1
ATOM 1292 C C . LEU A 1 181 ? -23.103 11.151 24.639 1.00 94.94 181 LEU A C 1
ATOM 1294 O O . LEU A 1 181 ? -23.347 11.852 25.619 1.00 94.94 181 LEU A O 1
ATOM 1298 N N . LEU A 1 182 ? -22.515 11.644 23.546 1.00 94.81 182 LEU A N 1
ATOM 1299 C CA . LEU A 1 182 ? -22.119 13.050 23.429 1.00 94.81 182 LEU A CA 1
ATOM 1300 C C . LEU A 1 182 ? -23.336 13.983 23.464 1.00 94.81 182 LEU A C 1
ATOM 1302 O O . LEU A 1 182 ? -23.303 14.986 24.175 1.00 94.81 182 LEU A O 1
ATOM 1306 N N . ASN A 1 183 ? -24.420 13.631 22.764 1.00 95.69 183 ASN A N 1
ATOM 1307 C CA . ASN A 1 183 ? -25.680 14.377 22.823 1.00 95.69 183 ASN A CA 1
ATOM 1308 C C . ASN A 1 183 ? -26.278 14.364 24.232 1.00 95.69 183 ASN A C 1
ATOM 1310 O O . ASN A 1 183 ? -26.669 15.409 24.739 1.00 95.69 183 ASN A O 1
ATOM 1314 N N . PHE A 1 184 ? -26.288 13.209 24.900 1.00 96.00 184 PHE A N 1
ATOM 1315 C CA . PHE A 1 184 ? -26.771 13.100 26.272 1.00 96.00 184 PHE A CA 1
ATOM 1316 C C . PHE A 1 184 ? -25.986 14.013 27.222 1.00 96.00 184 PHE A C 1
ATOM 1318 O O . PHE A 1 184 ? -26.580 14.728 28.028 1.00 96.00 184 PHE A O 1
ATOM 1325 N N . VAL A 1 185 ? -24.654 14.036 27.119 1.00 94.50 185 VAL A N 1
ATOM 1326 C CA . VAL A 1 185 ? -23.819 14.936 27.928 1.00 94.50 185 VAL A CA 1
ATOM 1327 C C . VAL A 1 185 ? -24.094 16.399 27.581 1.00 94.50 185 VAL A C 1
ATOM 1329 O O . VAL A 1 185 ? -24.181 17.217 28.493 1.00 94.50 185 VAL A O 1
ATOM 1332 N N . ALA A 1 186 ? -24.269 16.737 26.302 1.00 95.25 186 ALA A N 1
ATOM 1333 C CA . ALA A 1 186 ? -24.598 18.096 25.874 1.00 95.25 186 ALA A CA 1
ATOM 1334 C C . ALA A 1 186 ? -25.933 18.565 26.481 1.00 95.25 186 ALA A C 1
ATOM 1336 O O . ALA A 1 186 ? -25.983 19.601 27.137 1.00 95.25 186 ALA A O 1
ATOM 1337 N N . GLU A 1 187 ? -26.988 17.752 26.368 1.00 95.38 187 GLU A N 1
ATOM 1338 C CA . GLU A 1 187 ? -28.328 18.046 26.900 1.00 95.38 187 GLU A CA 1
ATOM 1339 C C . GLU A 1 187 ? -28.365 18.166 28.430 1.00 95.38 187 GLU A C 1
ATOM 1341 O O . GLU A 1 187 ? -29.184 18.904 28.979 1.00 95.38 187 GLU A O 1
ATOM 1346 N N . ASN A 1 188 ? -27.478 17.454 29.129 1.00 95.00 188 ASN A N 1
ATOM 1347 C CA . ASN A 1 188 ? -27.420 17.424 30.591 1.00 95.00 188 ASN A CA 1
ATOM 1348 C C . ASN A 1 188 ? -26.292 18.293 31.175 1.00 95.00 188 ASN A C 1
ATOM 1350 O O . ASN A 1 188 ? -26.020 18.227 32.377 1.00 95.00 188 ASN A O 1
ATOM 1354 N N . SER A 1 189 ? -25.628 19.115 30.360 1.00 89.25 189 SER A N 1
ATOM 1355 C CA . SER A 1 189 ? -24.548 20.000 30.801 1.00 89.25 189 SER A CA 1
ATOM 1356 C C . SER A 1 189 ? -24.716 21.429 30.276 1.00 89.25 189 SER A C 1
ATOM 1358 O O . SER A 1 189 ? -25.667 21.761 29.579 1.00 89.25 189 SER A O 1
ATOM 1360 N N . GLN A 1 190 ? -23.790 22.316 30.653 1.00 89.19 190 GLN A N 1
ATOM 1361 C CA . GLN A 1 190 ? -23.708 23.679 30.106 1.00 89.19 190 GLN A CA 1
ATOM 1362 C C . GLN A 1 190 ? -22.800 23.752 28.864 1.00 89.19 190 GLN A C 1
ATOM 1364 O O . GLN A 1 190 ? -22.490 24.841 28.381 1.00 89.19 190 GLN A O 1
ATOM 1369 N N . VAL A 1 191 ? -22.335 22.602 28.369 1.00 80.38 191 VAL A N 1
ATOM 1370 C CA . VAL A 1 191 ? -21.336 22.482 27.304 1.00 80.38 191 VAL A CA 1
ATOM 1371 C C . VAL A 1 191 ? -22.055 22.325 25.963 1.00 80.38 191 VAL A C 1
ATOM 1373 O O . VAL A 1 191 ? -22.040 21.260 25.370 1.00 80.38 191 VAL A O 1
ATOM 1376 N N . GLY A 1 192 ? -22.720 23.392 25.513 1.00 89.31 192 GLY A N 1
ATOM 1377 C CA . GLY A 1 192 ? -23.228 23.549 24.142 1.00 89.31 192 GLY A CA 1
ATOM 1378 C C . GLY A 1 192 ? -23.852 22.301 23.493 1.00 89.31 192 GLY A C 1
ATOM 1379 O O . GLY A 1 192 ? -24.844 21.774 23.985 1.00 89.31 192 GLY A O 1
ATOM 1380 N N . ASP A 1 193 ? -23.299 21.889 22.347 1.00 93.81 193 ASP A N 1
ATOM 1381 C CA . ASP A 1 193 ? -23.701 20.714 21.565 1.00 93.81 193 ASP A CA 1
ATOM 1382 C C . ASP A 1 193 ? -22.680 19.558 21.675 1.00 93.81 193 ASP A C 1
ATOM 1384 O O . ASP A 1 193 ? -21.639 19.677 22.322 1.00 93.81 193 ASP A O 1
ATOM 1388 N N . ALA A 1 194 ? -22.950 18.420 21.025 1.00 91.25 194 ALA A N 1
ATOM 1389 C CA . ALA A 1 194 ? -22.060 17.253 21.054 1.00 91.25 194 ALA A CA 1
ATOM 1390 C C . ALA A 1 194 ? -20.623 17.540 20.573 1.00 91.25 194 ALA A C 1
ATOM 1392 O O . ALA A 1 194 ? -19.678 16.922 21.072 1.00 91.25 194 ALA A O 1
ATOM 1393 N N . ASN A 1 195 ? -20.436 18.482 19.641 1.00 92.62 195 ASN A N 1
ATOM 1394 C CA . ASN A 1 195 ? -19.101 18.872 19.189 1.00 92.62 195 ASN A CA 1
ATOM 1395 C C . ASN A 1 195 ? -18.383 19.670 20.279 1.00 92.62 195 ASN A C 1
ATOM 1397 O O . ASN A 1 195 ? -17.226 19.382 20.578 1.00 92.62 195 ASN A O 1
ATOM 1401 N N . ALA A 1 196 ? -19.082 20.600 20.934 1.00 94.50 196 ALA A N 1
ATOM 1402 C CA . ALA A 1 196 ? -18.552 21.340 22.074 1.00 94.50 196 ALA A CA 1
ATOM 1403 C C . ALA A 1 196 ? -18.181 20.409 23.242 1.00 94.50 196 ALA A C 1
ATOM 1405 O O . ALA A 1 196 ? -17.158 20.618 23.897 1.00 94.50 196 ALA A O 1
ATOM 1406 N N . VAL A 1 197 ? -18.962 19.347 23.483 1.00 94.69 197 VAL A N 1
ATOM 1407 C CA . VAL A 1 197 ? -18.610 18.305 24.463 1.00 94.69 197 VAL A CA 1
ATOM 1408 C C . VAL A 1 197 ? -17.298 17.629 24.079 1.00 94.69 197 VAL A C 1
ATOM 1410 O O . VAL A 1 197 ? -16.399 17.530 24.914 1.00 94.69 197 VAL A O 1
ATOM 1413 N N . LEU A 1 198 ? -17.146 17.195 22.826 1.00 93.31 198 LEU A N 1
ATOM 1414 C CA . LEU A 1 198 ? -15.910 16.556 22.374 1.00 93.31 198 LEU A CA 1
ATOM 1415 C C . LEU A 1 198 ? -14.705 17.512 22.436 1.00 93.31 198 LEU A C 1
ATOM 1417 O O . LEU A 1 198 ? -13.616 17.093 22.825 1.00 93.31 198 LEU A O 1
ATOM 1421 N N . GLU A 1 199 ? -14.889 18.798 22.130 1.00 94.69 199 GLU A N 1
ATOM 1422 C CA . GLU A 1 199 ? -13.860 19.833 22.293 1.00 94.69 199 GLU A CA 1
ATOM 1423 C C . GLU A 1 199 ? -13.467 20.031 23.763 1.00 94.69 199 GLU A C 1
ATOM 1425 O O . GLU A 1 199 ? -12.280 20.115 24.086 1.00 94.69 199 GLU A O 1
ATOM 1430 N N . ALA A 1 200 ? -14.436 20.036 24.680 1.00 94.25 200 ALA A N 1
ATOM 1431 C CA . ALA A 1 200 ? -14.171 20.107 26.114 1.00 94.25 200 ALA A CA 1
ATOM 1432 C C . ALA A 1 200 ? -13.420 18.861 26.622 1.00 94.25 200 ALA A C 1
ATOM 1434 O O . ALA A 1 200 ? -12.473 18.972 27.413 1.00 94.25 200 ALA A O 1
ATOM 1435 N N . VAL A 1 201 ? -13.782 17.671 26.126 1.00 93.81 201 VAL A N 1
ATOM 1436 C CA . VAL A 1 201 ? -13.046 16.419 26.374 1.00 93.81 201 VAL A CA 1
ATOM 1437 C C . VAL A 1 201 ? -11.636 16.510 25.791 1.00 93.81 201 VAL A C 1
ATOM 1439 O O . VAL A 1 201 ? -10.693 16.073 26.444 1.00 93.81 201 VAL A O 1
ATOM 1442 N N . ALA A 1 202 ? -11.443 17.117 24.619 1.00 95.75 202 ALA A N 1
ATOM 1443 C CA . ALA A 1 202 ? -10.121 17.307 24.022 1.00 95.75 202 ALA A CA 1
ATOM 1444 C C . ALA A 1 202 ? -9.249 18.288 24.820 1.00 95.75 202 ALA A C 1
ATOM 1446 O O . ALA A 1 202 ? -8.048 18.063 24.964 1.00 95.75 202 ALA A O 1
ATOM 1447 N N . ALA A 1 203 ? -9.847 19.338 25.385 1.00 96.44 203 ALA A N 1
ATOM 1448 C CA . ALA A 1 203 ? -9.146 20.316 26.211 1.00 96.44 203 ALA A CA 1
ATOM 1449 C C . ALA A 1 203 ? -8.653 19.723 27.543 1.00 96.44 203 ALA A C 1
ATOM 1451 O O . ALA A 1 203 ? -7.588 20.097 28.034 1.00 96.44 203 ALA A O 1
ATOM 1452 N N . THR A 1 204 ? -9.412 18.792 28.128 1.00 95.81 204 THR A N 1
ATOM 1453 C CA . THR A 1 204 ? -9.123 18.207 29.451 1.00 95.81 204 THR A CA 1
ATOM 1454 C C . THR A 1 204 ? -8.432 16.844 29.376 1.00 95.81 204 THR A C 1
ATOM 1456 O O . THR A 1 204 ? -7.548 16.538 30.174 1.00 95.81 204 THR A O 1
ATOM 1459 N N . THR A 1 205 ? -8.805 16.028 28.393 1.00 96.25 205 THR A N 1
ATOM 1460 C CA . THR A 1 205 ? -8.366 14.640 28.185 1.00 96.25 205 THR A CA 1
ATOM 1461 C C . THR A 1 205 ? -8.029 14.381 26.705 1.00 96.25 205 THR A C 1
ATOM 1463 O O . THR A 1 205 ? -8.662 13.563 26.033 1.00 96.25 205 THR A O 1
ATOM 1466 N N . PRO A 1 206 ? -6.9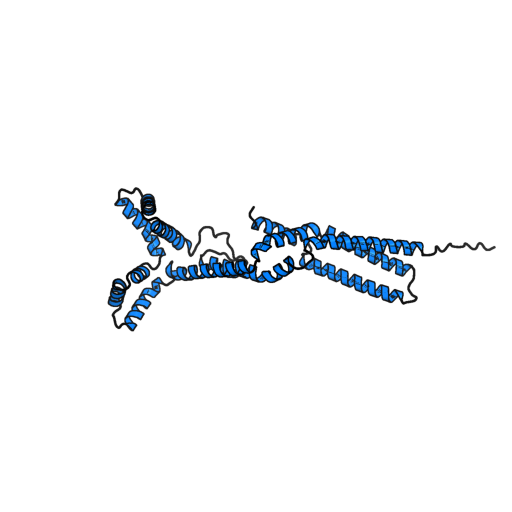86 15.035 26.160 1.00 96.69 206 PRO A N 1
ATOM 1467 C CA . PRO A 1 206 ? -6.711 15.052 24.719 1.00 96.69 206 PRO A CA 1
ATOM 1468 C C . PRO A 1 206 ? -6.497 13.663 24.107 1.00 96.69 206 PRO A C 1
ATOM 1470 O O . PRO A 1 206 ? -6.884 13.412 22.970 1.00 96.69 206 PRO A O 1
ATOM 1473 N N . ARG A 1 207 ? -5.900 12.731 24.860 1.00 96.94 207 ARG A N 1
ATOM 1474 C CA . ARG A 1 207 ? -5.679 11.355 24.390 1.00 96.94 207 ARG A CA 1
ATOM 1475 C C . ARG A 1 207 ? -6.973 10.555 24.288 1.00 96.94 207 ARG A C 1
ATOM 1477 O O . ARG A 1 207 ? -7.098 9.754 23.372 1.00 96.94 207 ARG A O 1
ATOM 1484 N N . LEU A 1 208 ? -7.927 10.794 25.185 1.00 95.31 208 LEU A N 1
ATOM 1485 C CA . LEU A 1 208 ? -9.227 10.132 25.138 1.00 95.31 208 LEU A CA 1
ATOM 1486 C C . LEU A 1 208 ? -10.061 10.666 23.974 1.00 95.31 208 LEU A C 1
ATOM 1488 O O . LEU A 1 208 ? -10.587 9.870 23.204 1.00 95.31 208 LEU A O 1
ATOM 1492 N N . ALA A 1 209 ? -10.101 11.989 23.791 1.00 95.88 209 ALA A N 1
ATOM 1493 C CA . ALA A 1 209 ? -10.742 12.592 22.624 1.00 95.88 209 ALA A CA 1
ATOM 1494 C C . ALA A 1 209 ? -10.154 12.043 21.316 1.00 95.88 209 ALA A C 1
ATOM 1496 O O . ALA A 1 209 ? -10.897 11.657 20.423 1.00 95.88 209 ALA A O 1
ATOM 1497 N N . GLN A 1 210 ? -8.823 11.925 21.229 1.00 96.75 210 GLN A N 1
ATOM 1498 C CA . GLN A 1 210 ? -8.159 11.335 20.066 1.00 96.75 210 GLN A CA 1
ATOM 1499 C C . GLN A 1 210 ? -8.591 9.880 19.827 1.00 96.75 210 GLN A C 1
ATOM 1501 O O . GLN A 1 210 ? -8.868 9.514 18.686 1.00 96.75 210 GLN A O 1
ATOM 1506 N N . SER A 1 211 ? -8.667 9.056 20.876 1.00 95.69 211 SER A N 1
ATOM 1507 C CA . SER A 1 211 ? -9.145 7.675 20.760 1.00 95.69 211 SER A CA 1
ATOM 1508 C C . SER A 1 211 ? -10.598 7.604 20.293 1.00 95.69 211 SER A C 1
ATOM 1510 O O . SER A 1 211 ? -10.887 6.828 19.391 1.00 95.69 211 SER A O 1
ATOM 1512 N N . ILE A 1 212 ? -11.489 8.435 20.845 1.00 94.75 212 ILE A N 1
ATOM 1513 C CA . ILE A 1 212 ? -12.907 8.511 20.454 1.00 94.75 212 ILE A CA 1
ATOM 1514 C C . ILE A 1 212 ? -13.037 8.897 18.977 1.00 94.75 212 ILE A C 1
ATOM 1516 O O . ILE A 1 212 ? -13.686 8.195 18.204 1.00 94.75 212 ILE A O 1
ATOM 1520 N N . THR A 1 213 ? -12.365 9.974 18.564 1.00 95.06 213 THR A N 1
ATOM 1521 C CA . THR A 1 213 ? -12.394 10.453 17.178 1.00 95.06 213 THR A CA 1
ATOM 1522 C C . THR A 1 213 ? -11.866 9.400 16.209 1.00 95.06 213 THR A C 1
ATOM 1524 O O . THR A 1 213 ? -12.490 9.130 15.185 1.00 95.06 213 THR A O 1
ATOM 1527 N N . ASN A 1 214 ? -10.733 8.771 16.528 1.00 95.44 214 ASN A N 1
ATOM 1528 C CA . ASN A 1 214 ? -10.147 7.756 15.657 1.00 95.44 214 ASN A CA 1
ATOM 1529 C C . ASN A 1 214 ? -10.982 6.476 15.615 1.00 95.44 214 ASN A C 1
ATOM 1531 O O . ASN A 1 214 ? -11.066 5.861 14.559 1.00 95.44 214 ASN A O 1
ATOM 1535 N N . LEU A 1 215 ? -11.610 6.079 16.724 1.00 95.62 215 LEU A N 1
ATOM 1536 C CA . LEU A 1 215 ? -12.463 4.895 16.768 1.00 95.62 215 LEU A CA 1
ATOM 1537 C C . LEU A 1 215 ? -13.652 5.029 15.806 1.00 95.62 215 LEU A C 1
ATOM 1539 O O . LEU A 1 215 ? -13.912 4.096 15.049 1.00 95.62 215 LEU A O 1
ATOM 1543 N N . LEU A 1 216 ? -14.299 6.202 15.766 1.00 94.75 216 LEU A N 1
ATOM 1544 C CA . LEU A 1 216 ? -15.384 6.503 14.820 1.00 94.75 216 LEU A CA 1
ATOM 1545 C C . LEU A 1 216 ? -14.924 6.405 13.357 1.00 94.75 216 LEU A C 1
ATOM 1547 O O . LEU A 1 216 ? -15.629 5.854 12.515 1.00 94.75 216 LEU A O 1
ATOM 1551 N N . VAL A 1 217 ? -13.730 6.923 13.051 1.00 94.62 217 VAL A N 1
ATOM 1552 C CA . VAL A 1 217 ? -13.158 6.869 11.696 1.00 94.62 217 VAL A CA 1
ATOM 1553 C C . VAL A 1 217 ? -12.798 5.437 11.303 1.00 94.62 217 VAL A C 1
ATOM 1555 O O . VAL A 1 217 ? -13.110 5.007 10.194 1.00 94.62 217 VAL A O 1
ATOM 1558 N N . VAL A 1 218 ? -12.133 4.701 12.196 1.00 94.19 218 VAL A N 1
ATOM 1559 C CA . VAL A 1 218 ? -11.655 3.345 11.913 1.00 94.19 218 VAL A CA 1
ATOM 1560 C C . VAL A 1 218 ? -12.832 2.399 11.726 1.00 94.19 218 VAL A C 1
ATOM 1562 O O . VAL A 1 218 ? -12.872 1.724 10.708 1.00 94.19 218 VAL A O 1
ATOM 1565 N N . THR A 1 219 ? -13.802 2.369 12.641 1.00 95.00 219 THR A N 1
ATOM 1566 C CA . THR A 1 219 ? -14.956 1.455 12.538 1.00 95.00 219 THR A CA 1
ATOM 1567 C C . THR A 1 219 ? -15.860 1.798 11.357 1.00 95.00 219 THR A C 1
ATOM 1569 O O . THR A 1 219 ? -16.251 0.901 10.617 1.00 95.00 219 THR A O 1
ATOM 1572 N N . GLY A 1 220 ? -16.116 3.088 11.104 1.00 92.75 220 GLY A N 1
ATOM 1573 C CA . GLY A 1 220 ? -16.926 3.526 9.966 1.00 92.75 220 GLY A CA 1
ATOM 1574 C C . GLY A 1 220 ? -16.272 3.295 8.598 1.00 92.75 220 GLY A C 1
ATOM 1575 O O . GLY A 1 220 ? -16.980 3.166 7.605 1.00 92.75 220 GLY A O 1
ATOM 1576 N N . GLY A 1 221 ? -14.937 3.242 8.535 1.00 93.00 221 GLY A N 1
ATOM 1577 C CA . GLY A 1 221 ? -14.176 3.111 7.289 1.00 93.00 221 GLY A CA 1
ATOM 1578 C C . GLY A 1 221 ? -13.460 1.774 7.092 1.00 93.00 221 GLY A C 1
ATOM 1579 O O . GLY A 1 221 ? -12.782 1.612 6.085 1.00 93.00 221 GLY A O 1
ATOM 1580 N N . PHE A 1 222 ? -13.551 0.818 8.021 1.00 94.81 222 PHE A N 1
ATOM 1581 C CA . PHE A 1 222 ? -12.707 -0.385 7.982 1.00 94.81 222 PHE A CA 1
ATOM 1582 C C . PHE A 1 222 ? -12.974 -1.277 6.759 1.00 94.81 222 PHE A C 1
ATOM 1584 O O . PHE A 1 222 ? -12.042 -1.785 6.132 1.00 94.81 222 PHE A O 1
ATOM 1591 N N . ARG A 1 223 ? -14.257 -1.460 6.418 1.00 93.94 223 ARG A N 1
ATOM 1592 C CA . ARG A 1 223 ? -14.721 -2.283 5.286 1.00 93.94 223 ARG A CA 1
ATOM 1593 C C . ARG A 1 223 ? -14.854 -1.498 3.989 1.00 93.94 223 ARG A C 1
ATOM 1595 O O . ARG A 1 223 ? -14.687 -2.061 2.913 1.00 93.94 223 ARG A O 1
ATOM 1602 N N . GLU A 1 224 ? -15.139 -0.208 4.093 1.00 93.88 224 GLU A N 1
ATOM 1603 C CA . GLU A 1 224 ? -15.298 0.682 2.952 1.00 93.88 224 GLU A CA 1
ATOM 1604 C C . GLU A 1 224 ? -14.643 2.024 3.272 1.00 93.88 224 GLU A C 1
ATOM 1606 O O . GLU A 1 224 ? -15.244 2.925 3.855 1.00 93.88 224 GLU A O 1
ATOM 1611 N N . VAL A 1 225 ? -13.363 2.133 2.923 1.00 93.31 225 VAL A N 1
ATOM 1612 C CA . VAL A 1 225 ? -12.541 3.300 3.220 1.00 93.31 225 VAL A CA 1
ATOM 1613 C C . VAL A 1 225 ? -12.972 4.461 2.315 1.00 93.31 225 VAL A C 1
ATOM 1615 O O . VAL A 1 225 ? -12.909 4.355 1.082 1.00 93.31 225 VAL A O 1
ATOM 1618 N N . PRO A 1 226 ? -13.364 5.613 2.884 1.00 89.81 226 PRO A N 1
ATOM 1619 C CA . PRO A 1 226 ? -13.700 6.787 2.093 1.00 89.81 226 PRO A CA 1
ATOM 1620 C C . PRO A 1 226 ? -12.528 7.240 1.211 1.00 89.81 226 PRO A C 1
ATOM 1622 O O . PRO A 1 226 ? -11.394 7.375 1.667 1.00 89.81 226 PRO A O 1
ATOM 1625 N N . GLY A 1 227 ? -12.814 7.518 -0.064 1.00 88.62 227 GLY A N 1
ATOM 1626 C CA . GLY A 1 227 ? -11.822 8.011 -1.027 1.00 88.62 227 GLY A CA 1
ATOM 1627 C C . GLY A 1 227 ? -11.051 6.929 -1.791 1.00 88.62 227 GLY A C 1
ATOM 1628 O O . GLY A 1 227 ? -10.199 7.270 -2.607 1.00 88.62 227 GLY A O 1
ATOM 1629 N N . PHE A 1 228 ? -11.362 5.644 -1.597 1.00 90.75 228 PHE A N 1
ATOM 1630 C CA . PHE A 1 228 ? -10.675 4.534 -2.277 1.00 90.75 228 PHE A CA 1
ATOM 1631 C C . PHE A 1 228 ? -11.225 4.200 -3.673 1.00 90.75 228 PHE A C 1
ATOM 1633 O O . PHE A 1 228 ? -10.745 3.283 -4.326 1.00 90.75 228 PHE A O 1
ATOM 1640 N N . THR A 1 229 ? -12.187 4.965 -4.195 1.00 86.88 229 THR A N 1
ATOM 1641 C CA . THR A 1 229 ? -12.867 4.669 -5.472 1.00 86.88 229 THR A CA 1
ATOM 1642 C C . THR A 1 229 ? -11.920 4.504 -6.669 1.00 86.88 229 THR A C 1
ATOM 1644 O O . THR A 1 229 ? -12.240 3.760 -7.591 1.00 86.88 229 THR A O 1
ATOM 1647 N N . GLY A 1 230 ? -10.772 5.189 -6.670 1.00 89.56 230 GLY A N 1
ATOM 1648 C CA . GLY A 1 230 ? -9.759 5.085 -7.728 1.00 89.56 230 GLY A CA 1
ATOM 1649 C C . GLY A 1 230 ? -8.597 4.137 -7.422 1.00 89.56 230 GLY A C 1
ATOM 1650 O O . GLY A 1 230 ? -7.706 4.012 -8.258 1.00 89.56 230 GLY A O 1
ATOM 1651 N N . LEU A 1 231 ? -8.560 3.516 -6.239 1.00 93.69 231 LEU A N 1
ATOM 1652 C CA . LEU A 1 231 ? -7.472 2.626 -5.852 1.00 93.69 231 LEU A CA 1
ATOM 1653 C C . LEU A 1 231 ? -7.745 1.214 -6.376 1.00 93.69 231 LEU A C 1
ATOM 1655 O O . LEU A 1 231 ? -8.751 0.587 -6.038 1.00 93.69 231 LEU A O 1
ATOM 1659 N N . THR A 1 232 ? -6.820 0.709 -7.185 1.00 94.81 232 THR A N 1
ATOM 1660 C CA . THR A 1 232 ? -6.846 -0.660 -7.694 1.00 94.81 232 THR A CA 1
ATOM 1661 C C . THR A 1 232 ? -5.528 -1.357 -7.406 1.00 94.81 232 THR A C 1
ATOM 1663 O O . THR A 1 232 ? -4.471 -0.723 -7.349 1.00 94.81 232 THR A O 1
ATOM 1666 N N . ARG A 1 233 ? -5.594 -2.679 -7.297 1.00 94.31 233 ARG A N 1
ATOM 1667 C CA . ARG A 1 233 ? -4.441 -3.562 -7.421 1.00 94.31 233 ARG A CA 1
ATOM 1668 C C . ARG A 1 233 ? -3.812 -3.433 -8.806 1.00 94.31 233 ARG A C 1
ATOM 1670 O O . ARG A 1 233 ? -4.408 -2.869 -9.731 1.00 94.31 233 ARG A O 1
ATOM 1677 N N . PHE A 1 234 ? -2.607 -3.969 -8.967 1.00 92.44 234 PHE A N 1
ATOM 1678 C CA . PHE A 1 234 ? -1.892 -3.935 -10.249 1.00 92.44 234 PHE A CA 1
ATOM 1679 C C . PHE A 1 234 ? -2.597 -4.734 -11.355 1.00 92.44 234 PHE A C 1
ATOM 1681 O O . PHE A 1 234 ? -2.399 -4.443 -12.532 1.00 92.44 234 PHE A O 1
ATOM 1688 N N . ASP A 1 235 ? -3.457 -5.690 -10.998 1.00 91.62 235 ASP A N 1
ATOM 1689 C CA . ASP A 1 235 ? -4.317 -6.427 -11.933 1.00 91.62 235 ASP A CA 1
ATOM 1690 C C . ASP A 1 235 ? -5.626 -5.689 -12.293 1.00 91.62 235 ASP A C 1
ATOM 1692 O O . ASP A 1 235 ? -6.423 -6.181 -13.092 1.00 91.62 235 ASP A O 1
ATOM 1696 N N . GLY A 1 236 ? -5.849 -4.501 -11.721 1.00 91.94 236 GLY A N 1
ATOM 1697 C CA . GLY A 1 236 ? -7.037 -3.678 -11.937 1.00 91.94 236 GLY A CA 1
ATOM 1698 C C . GLY A 1 236 ? -8.221 -4.000 -11.022 1.00 91.94 236 GLY A C 1
ATOM 1699 O O . GLY A 1 236 ? -9.249 -3.327 -11.119 1.00 91.94 236 GLY A O 1
ATOM 1700 N N . THR A 1 237 ? -8.112 -4.980 -10.120 1.00 94.44 237 THR A N 1
ATOM 1701 C CA . THR A 1 237 ? -9.160 -5.237 -9.122 1.00 94.44 237 THR A CA 1
ATOM 1702 C C . THR A 1 237 ? -9.237 -4.090 -8.103 1.00 94.44 237 THR A C 1
ATOM 1704 O O . THR A 1 237 ? -8.209 -3.518 -7.739 1.00 94.44 237 THR A O 1
ATOM 1707 N N . PRO A 1 238 ? -10.438 -3.675 -7.657 1.00 94.94 238 PRO A N 1
ATOM 1708 C CA . PRO A 1 238 ? -10.579 -2.542 -6.746 1.00 94.94 238 PRO A CA 1
ATOM 1709 C C . PRO A 1 238 ? -10.106 -2.885 -5.330 1.00 94.94 238 PRO A C 1
ATOM 1711 O O . PRO A 1 238 ? -10.310 -4.000 -4.860 1.00 94.94 238 PRO A O 1
ATOM 1714 N N . VAL A 1 239 ? -9.558 -1.892 -4.631 1.00 96.31 239 VAL A N 1
ATOM 1715 C CA . VAL A 1 239 ? -9.207 -1.964 -3.205 1.00 96.31 239 VAL A CA 1
ATOM 1716 C C . VAL A 1 239 ? -10.132 -1.021 -2.453 1.00 96.31 239 VAL A C 1
ATOM 1718 O O . VAL A 1 239 ? -10.172 0.167 -2.762 1.00 96.31 239 VAL A O 1
ATOM 1721 N N . ARG A 1 240 ? -10.892 -1.525 -1.483 1.00 95.00 240 ARG A N 1
ATOM 1722 C CA . ARG A 1 240 ? -11.915 -0.750 -0.763 1.00 95.00 240 ARG A CA 1
ATOM 1723 C C . ARG A 1 240 ? -11.788 -0.830 0.746 1.00 95.00 240 ARG A C 1
ATOM 1725 O O . ARG A 1 240 ? -12.168 0.123 1.413 1.00 95.00 240 ARG A O 1
ATOM 1732 N N . SER A 1 241 ? -11.265 -1.924 1.276 1.00 94.62 241 SER A N 1
ATOM 1733 C CA . SER A 1 241 ? -11.180 -2.161 2.719 1.00 94.62 241 SER A CA 1
ATOM 1734 C C . SER A 1 241 ? -9.748 -2.058 3.251 1.00 94.62 241 SER A C 1
ATOM 1736 O O . SER A 1 241 ? -8.776 -2.081 2.492 1.00 94.62 241 SER A O 1
ATOM 1738 N N . ILE A 1 242 ? -9.602 -1.963 4.575 1.00 95.06 242 ILE A N 1
ATOM 1739 C CA . ILE A 1 242 ? -8.291 -2.005 5.236 1.00 95.06 242 ILE A CA 1
ATOM 1740 C C . ILE A 1 242 ? -7.570 -3.343 4.990 1.00 95.06 242 ILE A C 1
ATOM 1742 O O . ILE A 1 242 ? -6.396 -3.288 4.623 1.00 95.06 242 ILE A O 1
ATOM 1746 N N . PRO A 1 243 ? -8.211 -4.526 5.106 1.00 93.31 243 PRO A N 1
ATOM 1747 C CA . PRO A 1 243 ? -7.573 -5.788 4.726 1.00 93.31 243 PRO A CA 1
ATOM 1748 C C . PRO A 1 243 ? -7.049 -5.788 3.282 1.00 93.31 243 PRO A C 1
ATOM 1750 O O . PRO A 1 243 ? -5.861 -6.030 3.065 1.00 93.31 243 PRO A O 1
ATOM 1753 N N . GLU A 1 244 ? -7.877 -5.392 2.310 1.00 94.50 244 GLU A N 1
ATOM 1754 C CA . GLU A 1 244 ? -7.471 -5.320 0.896 1.00 94.50 244 GLU A CA 1
ATOM 1755 C C . GLU A 1 244 ? -6.333 -4.315 0.664 1.00 94.50 244 GLU A C 1
ATOM 1757 O O . GLU A 1 244 ? -5.461 -4.538 -0.175 1.00 94.50 244 GLU A O 1
ATOM 1762 N N . LEU A 1 245 ? -6.302 -3.208 1.414 1.00 95.44 245 LEU A N 1
ATOM 1763 C CA . LEU A 1 245 ? -5.203 -2.246 1.361 1.00 95.44 245 LEU A CA 1
ATOM 1764 C C . LEU A 1 245 ? -3.888 -2.871 1.822 1.00 95.44 245 LEU A C 1
ATOM 1766 O O . LEU A 1 245 ? -2.833 -2.601 1.243 1.00 95.44 245 LEU A O 1
ATOM 1770 N N . THR A 1 246 ? -3.935 -3.689 2.874 1.00 94.69 246 THR A N 1
ATOM 1771 C CA . THR A 1 246 ? -2.736 -4.380 3.350 1.00 94.69 246 THR A CA 1
ATOM 1772 C C . THR A 1 246 ? -2.237 -5.411 2.344 1.00 94.69 246 THR A C 1
ATOM 1774 O O . THR A 1 246 ? -1.027 -5.481 2.123 1.00 94.69 246 THR A O 1
ATOM 1777 N N . ASP A 1 247 ? -3.145 -6.116 1.665 1.00 94.31 247 ASP A N 1
ATOM 1778 C CA . ASP A 1 247 ? -2.804 -7.034 0.575 1.00 94.31 247 ASP A CA 1
ATOM 1779 C C . ASP A 1 247 ? -2.189 -6.285 -0.612 1.00 94.31 247 ASP A C 1
ATOM 1781 O O . ASP A 1 247 ? -1.143 -6.685 -1.116 1.00 94.31 247 ASP A O 1
ATOM 1785 N N . TYR A 1 248 ? -2.756 -5.140 -1.005 1.00 95.69 248 TYR A N 1
ATOM 1786 C CA . TYR A 1 248 ? -2.186 -4.278 -2.045 1.00 95.69 248 TYR A CA 1
ATOM 1787 C C . TYR A 1 248 ? -0.739 -3.867 -1.729 1.00 95.69 248 TYR A C 1
ATOM 1789 O O . TYR A 1 248 ? 0.162 -4.016 -2.557 1.00 95.69 248 TYR A O 1
ATOM 1797 N N . PHE A 1 249 ? -0.465 -3.376 -0.517 1.00 95.31 249 PHE A N 1
ATOM 1798 C CA . PHE A 1 249 ? 0.903 -2.992 -0.165 1.00 95.31 249 PHE A CA 1
ATOM 1799 C C . PHE A 1 249 ? 1.862 -4.184 -0.153 1.00 95.31 249 PHE A C 1
ATOM 1801 O O . PHE A 1 249 ? 3.018 -4.047 -0.561 1.00 95.31 249 PHE A O 1
ATOM 1808 N N . LYS A 1 250 ? 1.400 -5.338 0.322 1.00 93.81 250 LYS A N 1
ATOM 1809 C CA . LYS A 1 250 ? 2.224 -6.531 0.482 1.00 93.81 250 LYS A CA 1
ATOM 1810 C C . LYS A 1 250 ? 2.502 -7.222 -0.852 1.00 93.81 250 LYS A C 1
ATOM 1812 O O . LYS A 1 250 ? 3.668 -7.414 -1.202 1.00 93.81 250 LYS A O 1
ATOM 1817 N N . ASP A 1 251 ? 1.456 -7.583 -1.582 1.00 94.31 251 ASP A N 1
ATOM 1818 C CA . ASP A 1 251 ? 1.566 -8.457 -2.749 1.00 94.31 251 ASP A CA 1
ATOM 1819 C C . ASP A 1 251 ? 1.785 -7.684 -4.050 1.00 94.31 251 ASP A C 1
ATOM 1821 O O . ASP A 1 251 ? 2.284 -8.261 -5.012 1.00 94.31 251 ASP A O 1
ATOM 1825 N N . ASP A 1 252 ? 1.459 -6.389 -4.092 1.00 94.25 252 ASP A N 1
ATOM 1826 C CA . ASP A 1 252 ? 1.617 -5.594 -5.309 1.00 94.25 252 ASP A CA 1
ATOM 1827 C C . ASP A 1 252 ? 2.832 -4.673 -5.168 1.00 94.25 252 ASP A C 1
ATOM 1829 O O . ASP A 1 252 ? 3.814 -4.802 -5.900 1.00 94.25 252 ASP A O 1
ATOM 1833 N N . VAL A 1 253 ? 2.821 -3.771 -4.181 1.00 93.06 253 VAL A N 1
ATOM 1834 C CA . VAL A 1 253 ? 3.867 -2.743 -4.047 1.00 93.06 253 VAL A CA 1
ATOM 1835 C C . VAL A 1 253 ? 5.205 -3.351 -3.621 1.00 93.06 253 VAL A C 1
ATOM 1837 O O . VAL A 1 253 ? 6.208 -3.195 -4.322 1.00 93.06 253 VAL A O 1
ATOM 1840 N N . VAL A 1 254 ? 5.248 -4.047 -2.481 1.00 92.56 254 VAL A N 1
ATOM 1841 C CA . VAL A 1 254 ? 6.498 -4.624 -1.956 1.00 92.56 254 VAL A CA 1
ATOM 1842 C C . VAL A 1 254 ? 6.985 -5.762 -2.847 1.00 92.56 254 VAL A C 1
ATOM 1844 O O . VAL A 1 254 ? 8.169 -5.798 -3.202 1.00 92.56 254 VAL A O 1
ATOM 1847 N N . ALA A 1 255 ? 6.095 -6.678 -3.237 1.00 91.88 255 ALA A N 1
ATOM 1848 C CA . ALA A 1 255 ? 6.480 -7.787 -4.101 1.00 91.88 255 ALA A CA 1
ATOM 1849 C C . ALA A 1 255 ? 6.910 -7.305 -5.494 1.00 91.88 255 ALA A C 1
ATOM 1851 O O . ALA A 1 255 ? 7.912 -7.797 -6.009 1.00 91.88 255 ALA A O 1
ATOM 1852 N N . GLY A 1 256 ? 6.236 -6.303 -6.069 1.00 89.94 256 GLY A N 1
ATOM 1853 C CA . GLY A 1 256 ? 6.600 -5.712 -7.357 1.00 89.94 256 GLY A CA 1
ATOM 1854 C C . GLY A 1 256 ? 7.991 -5.078 -7.340 1.00 89.94 256 GLY A C 1
ATOM 1855 O O . GLY A 1 256 ? 8.814 -5.373 -8.207 1.00 89.94 256 GLY A O 1
ATOM 1856 N N . VAL A 1 257 ? 8.308 -4.283 -6.309 1.00 91.25 257 VAL A N 1
ATOM 1857 C CA . VAL A 1 257 ? 9.662 -3.728 -6.125 1.00 91.25 257 VAL A CA 1
ATOM 1858 C C . VAL A 1 257 ? 10.692 -4.849 -5.994 1.00 91.25 257 VAL A C 1
ATOM 1860 O O . VAL A 1 257 ? 11.756 -4.787 -6.607 1.00 91.25 257 VAL A O 1
ATOM 1863 N N . ARG A 1 258 ? 10.395 -5.904 -5.231 1.00 88.94 258 ARG A N 1
ATOM 1864 C CA . ARG A 1 258 ? 11.333 -7.017 -5.057 1.00 88.94 258 ARG A CA 1
ATOM 1865 C C . ARG A 1 258 ? 11.527 -7.836 -6.335 1.00 88.94 258 ARG A C 1
ATOM 1867 O O . ARG A 1 258 ? 12.655 -8.246 -6.600 1.00 88.94 258 ARG A O 1
ATOM 1874 N N . ALA A 1 259 ? 10.478 -8.031 -7.128 1.00 90.44 259 ALA A N 1
ATOM 1875 C CA . ALA A 1 259 ? 10.534 -8.787 -8.374 1.00 90.44 259 ALA A CA 1
ATOM 1876 C C . ALA A 1 259 ? 11.509 -8.164 -9.383 1.00 90.44 259 ALA A C 1
ATOM 1878 O O . ALA A 1 259 ? 12.272 -8.886 -10.016 1.00 90.44 259 ALA A O 1
ATOM 1879 N N . VAL A 1 260 ? 11.538 -6.831 -9.481 1.00 90.50 260 VAL A N 1
ATOM 1880 C CA . VAL A 1 260 ? 12.373 -6.115 -10.464 1.00 90.50 260 VAL A CA 1
ATOM 1881 C C . VAL A 1 260 ? 13.699 -5.598 -9.893 1.00 90.50 260 VAL A C 1
ATOM 1883 O O . VAL A 1 260 ? 14.489 -4.986 -10.610 1.00 90.50 260 VAL A O 1
ATOM 1886 N N . ALA A 1 261 ? 13.985 -5.836 -8.608 1.00 88.50 261 ALA A N 1
ATOM 1887 C CA . ALA A 1 261 ? 15.164 -5.281 -7.937 1.00 88.50 261 ALA A CA 1
ATOM 1888 C C . ALA A 1 261 ? 16.495 -5.746 -8.554 1.00 88.50 261 ALA A C 1
ATOM 1890 O O . ALA A 1 261 ? 17.441 -4.960 -8.654 1.00 88.50 261 ALA A O 1
ATOM 1891 N N . ALA A 1 262 ? 16.579 -7.011 -8.976 1.00 85.88 262 ALA A N 1
ATOM 1892 C CA . ALA A 1 262 ? 17.783 -7.564 -9.598 1.00 85.88 262 ALA A CA 1
ATOM 1893 C C . ALA A 1 262 ? 18.045 -6.958 -10.989 1.00 85.88 262 ALA A C 1
ATOM 1895 O O . ALA A 1 262 ? 19.180 -6.575 -11.299 1.00 85.88 262 ALA A O 1
ATOM 1896 N N . ASP A 1 263 ? 16.991 -6.808 -11.791 1.00 88.25 263 ASP A N 1
ATOM 1897 C CA . ASP A 1 263 ? 17.067 -6.196 -13.119 1.00 88.25 263 ASP A CA 1
ATOM 1898 C C . ASP A 1 263 ? 17.425 -4.713 -13.010 1.00 88.25 263 ASP A C 1
ATOM 1900 O O . ASP A 1 263 ? 18.348 -4.241 -13.676 1.00 88.25 263 ASP A O 1
ATOM 1904 N N . TYR A 1 264 ? 16.783 -3.996 -12.082 1.00 89.25 264 TYR A N 1
ATOM 1905 C CA . TYR A 1 264 ? 17.110 -2.607 -11.779 1.00 89.25 264 TYR A CA 1
ATOM 1906 C C . TYR A 1 264 ? 18.587 -2.451 -11.388 1.00 89.25 264 TYR A C 1
ATOM 1908 O O . TYR A 1 264 ? 19.285 -1.594 -11.926 1.00 89.25 264 TYR A O 1
ATOM 1916 N N . ARG A 1 265 ? 19.106 -3.302 -10.490 1.00 87.00 265 ARG A N 1
ATOM 1917 C CA . ARG A 1 265 ? 20.517 -3.250 -10.070 1.00 87.00 265 ARG A CA 1
ATOM 1918 C C . ARG A 1 265 ? 21.470 -3.488 -11.236 1.00 87.00 265 ARG A C 1
ATOM 1920 O O . ARG A 1 265 ? 22.505 -2.826 -11.317 1.00 87.00 265 ARG A O 1
ATOM 1927 N N . THR A 1 266 ? 21.126 -4.414 -12.128 1.00 86.62 266 THR A N 1
ATOM 1928 C CA . THR A 1 266 ? 21.900 -4.674 -13.347 1.00 86.62 266 THR A CA 1
ATOM 1929 C C . THR A 1 266 ? 21.961 -3.422 -14.215 1.00 86.62 266 THR A C 1
ATOM 1931 O O . THR A 1 266 ? 23.053 -3.021 -14.614 1.00 86.62 266 THR A O 1
ATOM 1934 N N . LEU A 1 267 ? 20.823 -2.763 -14.439 1.00 85.50 267 LEU A N 1
ATOM 1935 C CA . LEU A 1 267 ? 20.746 -1.528 -15.220 1.00 85.50 267 LEU A CA 1
ATOM 1936 C C . LEU A 1 267 ? 21.482 -0.349 -14.563 1.00 85.50 267 LEU A C 1
ATOM 1938 O O . LEU A 1 267 ? 22.117 0.435 -15.260 1.00 85.50 267 LEU A O 1
ATOM 1942 N N . ASP A 1 268 ? 21.427 -0.225 -13.237 1.00 88.00 268 ASP A N 1
ATOM 1943 C CA . ASP A 1 268 ? 22.004 0.910 -12.503 1.00 88.00 268 ASP A CA 1
ATOM 1944 C C . ASP A 1 268 ? 23.531 0.811 -12.337 1.00 88.00 268 ASP A C 1
ATOM 1946 O O . ASP A 1 268 ? 24.217 1.831 -12.254 1.00 88.00 268 ASP A O 1
ATOM 1950 N N . THR A 1 269 ? 24.079 -0.410 -12.273 1.00 86.69 269 THR A N 1
ATOM 1951 C CA . THR A 1 269 ? 25.497 -0.643 -11.930 1.00 86.69 269 THR A CA 1
ATOM 1952 C C . THR A 1 269 ? 26.365 -1.121 -13.092 1.00 86.69 269 THR A C 1
ATOM 1954 O O . THR A 1 269 ? 27.591 -1.006 -13.016 1.00 86.69 269 THR A O 1
ATOM 1957 N N . THR A 1 270 ? 25.772 -1.637 -14.172 1.00 85.75 270 THR A N 1
ATOM 1958 C CA . THR A 1 270 ? 26.538 -2.143 -15.319 1.00 85.75 270 THR A CA 1
ATOM 1959 C C . THR A 1 270 ? 26.925 -0.997 -16.243 1.00 85.75 270 THR A C 1
ATOM 1961 O O . THR A 1 270 ? 26.073 -0.288 -16.767 1.00 85.75 270 THR A O 1
ATOM 1964 N N . ALA A 1 271 ? 28.226 -0.827 -16.476 1.00 81.06 271 ALA A N 1
ATOM 1965 C CA . ALA A 1 271 ? 28.723 0.129 -17.458 1.00 81.06 271 ALA A CA 1
ATOM 1966 C C . ALA A 1 271 ? 28.680 -0.459 -18.888 1.00 81.06 271 ALA A C 1
ATOM 1968 O O . ALA A 1 271 ? 28.948 -1.653 -19.056 1.00 81.06 271 ALA A O 1
ATOM 1969 N N . PRO A 1 272 ? 28.456 0.367 -19.929 1.00 83.56 272 PRO A N 1
ATOM 1970 C CA . PRO A 1 272 ? 28.199 1.809 -19.875 1.00 83.56 272 PRO A CA 1
ATOM 1971 C C . PRO A 1 272 ? 26.741 2.148 -19.485 1.00 83.56 272 PRO A C 1
ATOM 1973 O O . PRO A 1 272 ? 25.856 1.336 -19.744 1.00 83.56 272 PRO A O 1
ATOM 1976 N N . PRO A 1 273 ? 26.484 3.344 -18.909 1.00 85.38 273 PRO A N 1
ATOM 1977 C CA . PRO A 1 273 ? 25.129 3.844 -18.650 1.00 85.38 273 PRO A CA 1
ATOM 1978 C C . PRO A 1 273 ? 24.223 3.809 -19.888 1.00 85.38 273 PRO A C 1
ATOM 1980 O O . PRO A 1 273 ? 24.701 3.864 -21.026 1.00 85.38 273 PRO A O 1
ATOM 1983 N N . VAL A 1 274 ? 22.907 3.734 -19.678 1.00 85.25 274 VAL A N 1
ATOM 1984 C CA . VAL A 1 274 ? 21.937 3.497 -20.761 1.00 85.25 274 VAL A CA 1
ATOM 1985 C C . VAL A 1 274 ? 21.918 4.657 -21.768 1.00 85.25 274 VAL A C 1
ATOM 1987 O O . VAL A 1 274 ? 21.882 4.439 -22.980 1.00 85.25 274 VAL A O 1
ATOM 1990 N N . ASP A 1 275 ? 22.045 5.890 -21.287 1.00 84.56 275 ASP A N 1
ATOM 1991 C CA . ASP A 1 275 ? 22.128 7.117 -22.092 1.00 84.56 275 ASP A CA 1
ATOM 1992 C C . ASP A 1 275 ? 23.420 7.244 -22.926 1.00 84.56 275 ASP A C 1
ATOM 1994 O O . ASP A 1 275 ? 23.478 8.039 -23.868 1.00 84.56 275 ASP A O 1
ATOM 1998 N N . MET A 1 276 ? 24.445 6.433 -22.646 1.00 85.38 276 MET A N 1
ATOM 1999 C CA . MET A 1 276 ? 25.715 6.437 -23.378 1.00 85.38 276 MET A CA 1
ATOM 2000 C C . MET A 1 276 ? 25.699 5.559 -24.634 1.00 85.38 276 MET A C 1
ATOM 2002 O O . MET A 1 276 ? 26.555 5.726 -25.508 1.00 85.38 276 MET A O 1
ATOM 2006 N N . PHE A 1 277 ? 24.732 4.651 -24.790 1.00 84.88 277 PHE A N 1
ATOM 2007 C CA . PHE A 1 277 ? 24.649 3.806 -25.987 1.00 84.88 277 PHE A CA 1
ATOM 2008 C C . PHE A 1 277 ? 24.372 4.589 -27.288 1.00 84.88 277 PHE A C 1
ATOM 2010 O O . PHE A 1 277 ? 25.080 4.329 -28.266 1.00 84.88 277 PHE A O 1
ATOM 2017 N N . PRO A 1 278 ? 23.432 5.561 -27.358 1.00 85.94 278 PRO A N 1
ATOM 2018 C CA . PRO A 1 278 ? 23.203 6.348 -28.572 1.00 85.94 278 PRO A CA 1
ATOM 2019 C C . PRO A 1 278 ? 24.453 7.068 -29.110 1.00 85.94 278 PRO A C 1
ATOM 2021 O O . PRO A 1 278 ? 24.762 6.879 -30.291 1.00 85.94 278 PRO A O 1
ATOM 2024 N N . PRO A 1 279 ? 25.214 7.852 -28.311 1.00 86.62 279 PRO A N 1
ATOM 2025 C CA . PRO A 1 279 ? 26.404 8.522 -28.826 1.00 86.62 279 PRO A CA 1
ATOM 2026 C C . PRO A 1 279 ? 27.504 7.529 -29.221 1.00 86.62 279 PRO A C 1
ATOM 2028 O O . PRO A 1 279 ? 28.155 7.738 -30.244 1.00 86.62 279 PRO A O 1
ATOM 2031 N N . LEU A 1 280 ? 27.687 6.422 -28.486 1.00 86.19 280 LEU A N 1
ATOM 2032 C CA . LEU A 1 280 ? 28.666 5.388 -28.847 1.00 86.19 280 LEU A CA 1
ATOM 2033 C C . LEU A 1 280 ? 28.333 4.730 -30.192 1.00 86.19 280 LEU A C 1
ATOM 2035 O O . LEU A 1 280 ? 29.201 4.630 -31.061 1.00 86.19 280 LEU A O 1
ATOM 2039 N N . LEU A 1 281 ? 27.075 4.331 -30.396 1.00 85.88 281 LEU A N 1
ATOM 2040 C CA . LEU A 1 281 ? 26.618 3.739 -31.655 1.00 85.88 281 LEU A CA 1
ATOM 2041 C C . LEU A 1 281 ? 26.746 4.719 -32.823 1.00 85.88 281 LEU A C 1
ATOM 2043 O O . LEU A 1 281 ? 27.160 4.321 -33.913 1.00 85.88 281 LEU A O 1
ATOM 2047 N N . LEU A 1 282 ? 26.445 6.000 -32.599 1.00 88.06 282 LEU A N 1
ATOM 2048 C CA . LEU A 1 282 ? 26.595 7.034 -33.618 1.00 88.06 282 LEU A CA 1
ATOM 2049 C C . LEU A 1 282 ? 28.063 7.213 -34.027 1.00 88.06 282 LEU A C 1
ATOM 2051 O O . LEU A 1 282 ? 28.364 7.228 -35.220 1.00 88.06 282 LEU A O 1
ATOM 2055 N N . VAL A 1 283 ? 28.983 7.297 -33.058 1.00 86.50 283 VAL A N 1
ATOM 2056 C CA . VAL A 1 283 ? 30.428 7.409 -33.320 1.00 86.50 283 VAL A CA 1
ATOM 2057 C C . VAL A 1 283 ? 30.932 6.194 -34.096 1.00 86.50 283 VAL A C 1
ATOM 2059 O O . VAL A 1 283 ? 31.616 6.359 -35.107 1.00 86.50 283 VAL A O 1
ATOM 2062 N N . VAL A 1 284 ? 30.559 4.981 -33.677 1.00 84.31 284 VAL A N 1
ATOM 2063 C CA . VAL A 1 284 ? 30.918 3.747 -34.390 1.00 84.31 284 VAL A CA 1
ATOM 2064 C C . VAL A 1 284 ? 30.371 3.768 -35.818 1.00 84.31 284 VAL A C 1
ATOM 2066 O O . VAL A 1 284 ? 31.123 3.514 -36.758 1.00 84.31 284 VAL A O 1
ATOM 2069 N N . GLY A 1 285 ? 29.101 4.138 -36.009 1.00 83.00 285 GLY A N 1
ATOM 2070 C CA . GLY A 1 285 ? 28.489 4.269 -37.331 1.00 83.00 285 GLY A CA 1
ATOM 2071 C C . GLY A 1 285 ? 29.251 5.245 -38.232 1.00 83.00 285 GLY A C 1
ATOM 2072 O O . GLY A 1 285 ? 29.609 4.892 -39.354 1.00 83.00 285 GLY A O 1
ATOM 2073 N N . ILE A 1 286 ? 29.588 6.435 -37.726 1.00 86.38 286 ILE A N 1
ATOM 2074 C CA . ILE A 1 286 ? 30.360 7.450 -38.462 1.00 86.38 286 ILE A CA 1
ATOM 2075 C C . ILE A 1 286 ? 31.749 6.926 -38.847 1.00 86.38 286 ILE A C 1
ATOM 2077 O O . ILE A 1 286 ? 32.155 7.065 -40.002 1.00 86.38 286 ILE A O 1
ATOM 2081 N N . LEU A 1 287 ? 32.472 6.292 -37.920 1.00 83.56 287 LEU A N 1
ATOM 2082 C CA . LEU A 1 287 ? 33.796 5.728 -38.197 1.00 83.56 287 LEU A CA 1
ATOM 2083 C C . LEU A 1 287 ? 33.740 4.654 -39.288 1.00 83.56 287 LEU A C 1
ATOM 2085 O O . LEU A 1 287 ? 34.578 4.649 -40.191 1.00 83.56 287 LEU A O 1
ATOM 2089 N N . VAL A 1 288 ? 32.726 3.785 -39.248 1.00 83.38 288 VAL A N 1
ATOM 2090 C CA . VAL A 1 288 ? 32.503 2.748 -40.265 1.00 83.38 288 VAL A CA 1
ATOM 2091 C C . VAL A 1 288 ? 32.209 3.369 -41.636 1.00 83.38 288 VAL A C 1
ATOM 2093 O O . VAL A 1 288 ? 32.764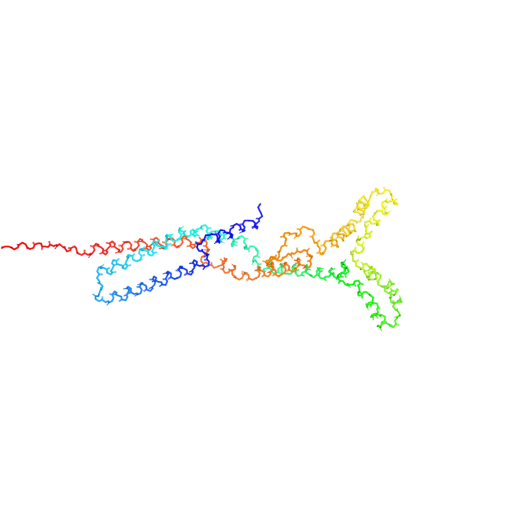 2.915 -42.641 1.00 83.38 288 VAL A O 1
ATOM 2096 N N . ILE A 1 289 ? 31.403 4.437 -41.696 1.00 84.81 289 ILE A N 1
ATOM 2097 C CA . ILE A 1 289 ? 31.128 5.178 -42.940 1.00 84.81 289 ILE A CA 1
ATOM 2098 C C . ILE A 1 289 ? 32.418 5.766 -43.515 1.00 84.81 289 ILE A C 1
ATOM 2100 O O . ILE A 1 289 ? 32.707 5.555 -44.696 1.00 84.81 289 ILE A O 1
ATOM 2104 N N . ILE A 1 290 ? 33.197 6.480 -42.692 1.00 82.81 290 ILE A N 1
ATOM 2105 C CA . ILE A 1 290 ? 34.450 7.128 -43.108 1.00 82.81 290 ILE A CA 1
ATOM 2106 C C . ILE A 1 290 ? 35.435 6.079 -43.627 1.00 82.81 290 ILE A C 1
ATOM 2108 O O . ILE A 1 290 ? 35.986 6.232 -44.718 1.00 82.81 290 ILE A O 1
ATOM 2112 N N . TYR A 1 291 ? 35.626 4.993 -42.877 1.00 76.12 291 TYR A N 1
ATOM 2113 C CA . TYR A 1 291 ? 36.566 3.937 -43.234 1.00 76.12 291 TYR A CA 1
ATOM 2114 C C . TYR A 1 291 ? 36.160 3.207 -44.521 1.00 76.12 291 TYR A C 1
ATOM 2116 O O . TYR A 1 291 ? 36.968 3.085 -45.445 1.00 76.12 291 TYR A O 1
ATOM 2124 N N . GLY A 1 292 ? 34.896 2.783 -44.632 1.00 79.50 292 GLY A N 1
ATOM 2125 C CA . GLY A 1 292 ? 34.388 2.143 -45.847 1.00 79.50 292 GLY A CA 1
ATOM 2126 C C . GLY A 1 292 ? 34.464 3.070 -47.065 1.00 79.50 292 GLY A C 1
ATOM 2127 O O . GLY A 1 292 ? 34.890 2.650 -48.143 1.00 79.50 292 GLY A O 1
ATOM 2128 N N . GLY A 1 293 ? 34.150 4.357 -46.882 1.00 80.69 293 GLY A N 1
ATOM 2129 C CA . GLY A 1 293 ? 34.255 5.378 -47.925 1.00 80.69 293 GLY A CA 1
ATOM 2130 C C . GLY A 1 293 ? 35.692 5.595 -48.408 1.00 80.69 293 GLY A C 1
ATOM 2131 O O . GLY A 1 293 ? 35.943 5.616 -49.616 1.00 80.69 293 GLY A O 1
ATOM 2132 N N . ALA A 1 294 ? 36.653 5.686 -47.486 1.00 78.38 294 ALA A N 1
ATOM 2133 C CA . ALA A 1 294 ? 38.071 5.816 -47.816 1.00 78.38 294 ALA A CA 1
ATOM 2134 C C . ALA A 1 294 ? 38.580 4.603 -48.613 1.00 78.38 294 ALA A C 1
ATOM 2136 O O . ALA A 1 294 ? 39.242 4.760 -49.642 1.00 78.38 294 ALA A O 1
ATOM 2137 N N . MET A 1 295 ? 38.211 3.388 -48.203 1.00 76.38 295 MET A N 1
ATOM 2138 C CA . MET A 1 295 ? 38.624 2.166 -48.895 1.00 76.38 295 MET A CA 1
ATOM 2139 C C . MET A 1 295 ? 37.962 2.002 -50.270 1.00 76.38 295 MET A C 1
ATOM 2141 O O . MET A 1 295 ? 38.613 1.534 -51.211 1.00 76.38 295 MET A O 1
ATOM 2145 N N . LEU A 1 296 ? 36.712 2.451 -50.443 1.00 78.38 296 LEU A N 1
ATOM 2146 C CA . LEU A 1 296 ? 36.075 2.564 -51.762 1.00 78.38 296 LEU A CA 1
ATOM 2147 C C . LEU A 1 296 ? 36.857 3.504 -52.683 1.00 78.38 296 LEU A C 1
ATOM 2149 O O . LEU A 1 296 ? 37.091 3.177 -53.849 1.00 78.38 296 LEU A O 1
ATOM 2153 N N . MET A 1 297 ? 37.274 4.662 -52.168 1.00 76.88 297 MET A N 1
ATOM 2154 C CA . MET A 1 297 ? 38.020 5.656 -52.937 1.00 76.88 297 MET A CA 1
ATOM 2155 C C . MET A 1 297 ? 39.395 5.125 -53.362 1.00 76.88 297 MET A C 1
ATOM 2157 O O . MET A 1 297 ? 39.747 5.217 -54.539 1.00 76.88 297 MET A O 1
ATOM 2161 N N . LEU A 1 298 ? 40.125 4.483 -52.445 1.00 76.69 298 LEU A N 1
ATOM 2162 C CA . LEU A 1 298 ? 41.420 3.851 -52.726 1.00 76.69 298 LEU A CA 1
ATOM 2163 C C . LEU A 1 298 ? 41.301 2.697 -53.732 1.00 76.69 298 LEU A C 1
ATOM 2165 O O . LEU A 1 298 ? 42.111 2.580 -54.651 1.00 76.69 298 LEU A O 1
ATOM 2169 N N . THR A 1 299 ? 40.253 1.877 -53.618 1.00 73.25 299 THR A N 1
ATOM 2170 C CA . THR A 1 299 ? 39.978 0.787 -54.568 1.00 73.25 299 THR A CA 1
ATOM 2171 C C . THR A 1 299 ? 39.723 1.329 -55.979 1.00 73.25 299 THR A C 1
ATOM 2173 O O . THR A 1 299 ? 40.245 0.800 -56.964 1.00 73.25 299 THR A O 1
ATOM 2176 N N . ARG A 1 300 ? 38.941 2.411 -56.094 1.00 68.56 300 ARG A N 1
ATOM 2177 C CA . ARG A 1 300 ? 38.657 3.060 -57.382 1.00 68.56 300 ARG A CA 1
ATOM 2178 C C . ARG A 1 300 ? 39.902 3.703 -57.991 1.00 68.56 300 ARG A C 1
ATOM 2180 O O . ARG A 1 300 ? 40.093 3.586 -59.197 1.00 68.56 300 ARG A O 1
ATOM 2187 N N . ALA A 1 301 ? 40.747 4.335 -57.176 1.00 69.12 301 ALA A N 1
ATOM 2188 C CA . ALA A 1 301 ? 41.988 4.961 -57.631 1.00 69.12 301 ALA A CA 1
ATOM 2189 C C . ALA A 1 301 ? 42.999 3.941 -58.190 1.00 69.12 301 ALA A C 1
ATOM 2191 O O . ALA A 1 301 ? 43.679 4.226 -59.172 1.00 69.12 301 ALA A O 1
ATOM 2192 N N . ASN A 1 302 ? 43.043 2.734 -57.620 1.00 62.03 302 ASN A N 1
ATOM 2193 C CA . ASN A 1 302 ? 43.987 1.682 -58.010 1.00 62.03 302 ASN A CA 1
ATOM 2194 C C . ASN A 1 302 ? 43.471 0.748 -59.122 1.00 62.03 302 ASN A C 1
ATOM 2196 O O . ASN A 1 302 ? 44.158 -0.204 -59.491 1.00 62.03 302 ASN A O 1
ATOM 2200 N N . THR A 1 303 ? 42.277 0.993 -59.677 1.00 58.53 303 THR A N 1
ATOM 2201 C CA . THR A 1 303 ? 41.756 0.212 -60.808 1.00 58.53 303 THR A CA 1
ATOM 2202 C C . THR A 1 303 ? 42.241 0.838 -62.127 1.00 58.53 303 THR A C 1
ATOM 2204 O O . THR A 1 303 ? 41.807 1.943 -62.460 1.00 58.53 303 THR A O 1
ATOM 2207 N N . PRO A 1 304 ? 43.123 0.184 -62.912 1.00 48.72 304 PRO A N 1
ATOM 2208 C CA . PRO A 1 304 ? 43.666 0.780 -64.129 1.00 48.72 304 PRO A CA 1
ATOM 2209 C C . PRO A 1 304 ? 42.553 1.058 -65.149 1.00 48.72 304 PRO A C 1
ATOM 2211 O O . PRO A 1 304 ? 41.830 0.151 -65.572 1.00 48.72 304 PRO A O 1
ATOM 2214 N N . ARG A 1 305 ? 42.426 2.324 -65.577 1.00 50.25 305 ARG A N 1
ATOM 2215 C CA . ARG A 1 305 ? 41.588 2.715 -66.721 1.00 50.25 305 ARG A CA 1
ATOM 2216 C C . ARG A 1 305 ? 42.072 1.935 -67.945 1.00 50.25 305 ARG A C 1
ATOM 2218 O O . ARG A 1 305 ? 43.143 2.228 -68.471 1.00 50.25 305 ARG A O 1
ATOM 2225 N N . ARG A 1 306 ? 41.284 0.970 -68.436 1.00 45.19 306 ARG A N 1
ATOM 2226 C CA . ARG A 1 306 ? 41.496 0.411 -69.780 1.00 45.19 306 ARG A CA 1
ATOM 2227 C C . ARG A 1 306 ? 41.277 1.530 -70.796 1.00 45.19 306 ARG A C 1
ATOM 2229 O O . ARG A 1 306 ? 40.147 1.806 -71.191 1.00 45.19 306 ARG A O 1
ATOM 2236 N N . ILE A 1 307 ? 42.361 2.175 -71.211 1.00 43.50 307 ILE A N 1
ATOM 2237 C CA . ILE A 1 307 ? 42.381 3.009 -72.408 1.00 43.50 307 ILE A CA 1
ATOM 2238 C C . ILE A 1 307 ? 42.115 2.055 -73.578 1.00 43.50 307 ILE A C 1
ATOM 2240 O O . ILE A 1 307 ? 42.911 1.155 -73.843 1.00 43.50 307 ILE A O 1
ATOM 2244 N N . LYS A 1 308 ? 40.963 2.198 -74.245 1.00 44.50 308 LYS A N 1
ATOM 2245 C CA . LYS A 1 308 ? 40.714 1.531 -75.527 1.00 44.50 308 LYS A CA 1
ATOM 2246 C C . LYS A 1 308 ? 41.684 2.130 -76.546 1.00 44.50 308 LYS A C 1
ATOM 2248 O O . LYS A 1 308 ? 41.431 3.209 -77.071 1.00 44.50 308 LYS A O 1
ATOM 2253 N N . LEU A 1 309 ? 42.785 1.435 -76.817 1.00 44.19 309 LEU A N 1
ATOM 2254 C CA . LEU A 1 309 ? 43.563 1.654 -78.032 1.00 44.19 309 LEU A CA 1
ATOM 2255 C C . LEU A 1 309 ? 42.684 1.232 -79.214 1.00 44.19 309 LEU A C 1
ATOM 2257 O O . LEU A 1 309 ? 42.442 0.047 -79.434 1.00 44.19 309 LEU A O 1
ATOM 2261 N N . VAL A 1 310 ? 42.154 2.220 -79.933 1.00 49.16 310 VAL A N 1
ATOM 2262 C CA . VAL A 1 310 ? 41.573 2.028 -81.262 1.00 49.16 310 VAL A CA 1
ATOM 2263 C C . VAL A 1 310 ? 42.734 1.689 -82.194 1.00 49.16 310 VAL A C 1
ATOM 2265 O O . VAL A 1 310 ? 43.510 2.564 -82.566 1.00 49.16 310 VAL A O 1
ATOM 2268 N N . SER A 1 311 ? 42.885 0.412 -82.546 1.00 43.97 311 SER A N 1
ATOM 2269 C CA . SER A 1 311 ? 43.761 0.000 -83.640 1.00 43.97 311 SER A CA 1
ATOM 2270 C C . SER A 1 311 ? 43.081 0.361 -84.962 1.00 43.97 311 SER A C 1
ATOM 2272 O O . SER A 1 311 ? 42.228 -0.376 -85.457 1.00 43.97 311 SER A O 1
ATOM 2274 N N . GLY A 1 312 ? 43.425 1.522 -85.516 1.00 41.59 312 GLY A N 1
ATOM 2275 C CA . GLY A 1 312 ? 43.143 1.845 -86.911 1.00 41.59 312 GLY A CA 1
ATOM 2276 C C . GLY A 1 312 ? 44.097 1.059 -87.805 1.00 41.59 312 GLY A C 1
ATOM 2277 O O . GLY A 1 312 ? 45.255 1.437 -87.935 1.00 41.59 312 GLY A O 1
ATOM 2278 N N . GLY A 1 313 ? 43.619 -0.046 -88.374 1.00 46.41 313 GLY A N 1
ATOM 2279 C CA . GLY A 1 313 ? 44.304 -0.766 -89.442 1.00 46.41 313 GLY A CA 1
ATOM 2280 C C . GLY A 1 313 ? 43.761 -0.344 -90.805 1.00 46.41 313 GLY A C 1
ATOM 2281 O O . GLY A 1 313 ? 42.561 -0.475 -91.057 1.00 46.41 313 GLY A O 1
ATOM 2282 N N . ARG A 1 314 ? 44.648 0.142 -91.672 1.00 42.78 314 ARG A N 1
ATOM 2283 C CA . ARG A 1 314 ? 44.627 -0.110 -93.115 1.00 42.78 314 ARG A CA 1
ATOM 2284 C C . ARG A 1 314 ? 46.048 -0.409 -93.550 1.00 42.78 314 ARG A C 1
ATOM 2286 O O . ARG A 1 314 ? 46.945 0.314 -93.067 1.00 42.78 314 ARG A O 1
#

Secondary structure (DSSP, 8-state):
--HHHHHHHHHHHHHSSSSPHHHHHHHHHHHHHHHHHHHHHHHHHHTSTT--HHHHHHHHHHHHHHHHHHHHHHHHTTHHHHHHHHHHHHHHHTTTT-HHHHHHHHHHHHHHHHHHHHHHHHHSTTT-HHHHHHHHHHHHHHHH---HHHHHHHHHHH-HHHHHHHHT-SHHHHHHHHHHHHHHHHHTSSS-SHHHHHHHHHHH-HHHHHHHHHHHHHHHHSSS-TTGGG-B-TTS-B--SHHHHHHIIIIIIIHHHHHHHHHHHHHHHSSSPGGGHHHHHHHHHHHHHHHHHHHHHHHHHTS-----------

Foldseek 3Di:
DDLVVLLVVLVCLQVVDPDHPVVVVVVVVVLVVVLVVLVVVLVVCVPDPVDDLVSLLVSLVVLLVSLCCLLVVLVVRVLQSNLVSVLVSLVSCVVVLDPVNLVVLLVVLVVLLVVLLVLQLQLAVVSPLLVCLQVVLVVVCVVVVNDSVVSLVCCCVPPVVVSVSSVCGNVLVVLVCLQVVLQVCCVVDPQHGSVSSLVVCCVVPVVVSVVSVVSNQCSVQAQAHPPQPPPAAPVRHGQGHSNSVSCSSNVGVSVVSVVCSVVSCCQNPDPDHSSVVSVVSNVVSVVSNVVSVVSSVVSVVPDDPPDPPPPDDD

Sequence (314 aa):
MTGVETVASDFRGLDEPVPEVGLIALILTVIGVIVVIFGLLMMGLTRTKVYGALVHTLGWSVVTLVGIVVAGGVLVLGLFPRLDGGQRVINGLRPAFVEQRVAGMEAGVTMVSNIAAMADPIIDVQGGASGEVGALVNLVAGATGLPPADVLAAVETNFPHVYHLLLALPLDAVSAEIPGLLNFVAENSQVGDANAVLEAVAATTPRLAQSITNLLVVTGGFREVPGFTGLTRFDGTPVRSIPELTDYFKDDVVAGVRAVAADYRTLDTTAPPVDMFPPLLLVVGILVIIYGGAMLMLTRANTPRRIKLVSGGR

pLDDT: mean 83.77, std 13.8, range [41.59, 96.94]